Protein AF-A0A9P1CXD0-F1 (afdb_monomer_lite)

Secondary structure (DSSP, 8-state):
-PPPPP-----------EEEEEEEEEEEEEEE--GGG-EEEEEEEE-S--SS---SSGGG-EEEETTTBSS--TT-EEEEEEEE-SS-EEEEEEEEPEEEEEEEEGGGGGGS-----EE-SSSSS-TTEEE-GGGGGGT-EEEEE---SSEEEEEEEE-HHHHHHHHHHTTTTTSS-EEEE-HHHHHHHHHHGGGS--------

Structure (mmCIF, N/CA/C/O backbone):
data_AF-A0A9P1CXD0-F1
#
_entry.id   AF-A0A9P1CXD0-F1
#
loop_
_atom_site.group_PDB
_atom_site.id
_atom_site.type_symbol
_atom_site.label_atom_id
_atom_site.label_alt_id
_atom_site.label_comp_id
_atom_site.label_asym_id
_atom_site.label_entity_id
_atom_site.label_seq_id
_atom_site.pdbx_PDB_ins_code
_atom_site.Cartn_x
_atom_site.Cartn_y
_atom_site.Cartn_z
_atom_site.occupancy
_atom_site.B_iso_or_equiv
_atom_site.auth_seq_id
_atom_site.auth_comp_id
_atom_site.auth_asym_id
_atom_site.auth_atom_id
_atom_site.pdbx_PDB_model_num
ATOM 1 N N . MET A 1 1 ? 36.505 -42.495 -12.400 1.00 44.75 1 MET A N 1
ATOM 2 C CA . MET A 1 1 ? 35.311 -41.895 -11.767 1.00 44.75 1 MET A CA 1
ATOM 3 C C . MET A 1 1 ? 35.269 -40.466 -12.252 1.00 44.75 1 MET A C 1
ATOM 5 O O . MET A 1 1 ? 35.856 -39.588 -11.634 1.00 44.75 1 MET A O 1
ATOM 9 N N . ASP A 1 2 ? 34.690 -40.294 -13.433 1.00 41.12 2 ASP A N 1
ATOM 10 C CA . ASP A 1 2 ? 34.667 -39.035 -14.165 1.00 41.12 2 ASP A CA 1
ATOM 11 C C . ASP A 1 2 ? 33.463 -38.224 -13.699 1.00 41.12 2 ASP A C 1
ATOM 13 O O . ASP A 1 2 ? 32.323 -38.674 -13.813 1.00 41.12 2 ASP A O 1
ATOM 17 N N . GLN A 1 3 ? 33.713 -37.051 -13.117 1.00 48.34 3 GLN A N 1
ATOM 18 C CA . GLN A 1 3 ? 32.646 -36.098 -12.844 1.00 48.34 3 GLN A CA 1
ATOM 19 C C . GLN A 1 3 ? 32.312 -35.345 -14.136 1.00 48.34 3 GLN A C 1
ATOM 21 O O . GLN A 1 3 ? 33.217 -34.739 -14.717 1.00 48.34 3 GLN A O 1
ATOM 26 N N . PRO A 1 4 ? 31.048 -35.360 -14.599 1.00 54.28 4 PRO A N 1
ATOM 27 C CA . PRO A 1 4 ? 30.645 -34.563 -15.741 1.00 54.28 4 PRO A CA 1
ATOM 28 C C . PRO A 1 4 ? 30.652 -33.088 -15.346 1.00 54.28 4 PRO A C 1
ATOM 30 O O . PRO A 1 4 ? 30.030 -32.662 -14.373 1.00 54.28 4 PRO A O 1
ATOM 33 N N . TRP A 1 5 ? 31.396 -32.317 -16.120 1.00 40.22 5 TRP A N 1
ATOM 34 C CA . TRP A 1 5 ? 31.464 -30.868 -16.055 1.00 40.22 5 TRP A CA 1
ATOM 35 C C . TRP A 1 5 ? 30.065 -30.334 -16.382 1.00 40.22 5 TRP A C 1
ATOM 37 O O . TRP A 1 5 ? 29.536 -30.611 -17.460 1.00 40.22 5 TRP A O 1
ATOM 47 N N . SER A 1 6 ? 29.442 -29.632 -15.433 1.00 47.62 6 SER A N 1
ATOM 48 C CA . SER A 1 6 ? 28.155 -28.968 -15.654 1.00 47.62 6 SER A CA 1
ATOM 49 C C . SER A 1 6 ? 28.288 -27.971 -16.810 1.00 47.62 6 SER A C 1
ATOM 51 O O . SER A 1 6 ? 29.170 -27.110 -16.804 1.00 47.62 6 SER A O 1
ATOM 53 N N . GLN A 1 7 ? 27.413 -28.117 -17.804 1.00 45.59 7 GLN A N 1
ATOM 54 C CA . GLN A 1 7 ? 27.297 -27.258 -18.981 1.00 45.59 7 GLN A CA 1
ATOM 55 C C . GLN A 1 7 ? 26.347 -26.070 -18.746 1.00 45.59 7 GLN A C 1
ATOM 57 O O . GLN A 1 7 ? 25.595 -25.703 -19.640 1.00 45.59 7 GLN A O 1
ATOM 62 N N . ASP A 1 8 ? 26.405 -25.407 -17.591 1.00 46.19 8 ASP A N 1
ATOM 63 C CA . ASP A 1 8 ? 25.647 -24.164 -17.361 1.00 46.19 8 ASP A CA 1
ATOM 64 C C . ASP A 1 8 ? 26.480 -22.915 -17.696 1.00 46.19 8 ASP A C 1
ATOM 66 O O . ASP A 1 8 ? 26.568 -21.954 -16.932 1.00 46.19 8 ASP A O 1
ATOM 70 N N . ALA A 1 9 ? 27.123 -22.926 -18.866 1.00 46.59 9 ALA A N 1
ATOM 71 C CA . ALA A 1 9 ? 27.936 -21.821 -19.370 1.00 46.59 9 ALA A CA 1
ATOM 72 C C . ALA A 1 9 ? 27.512 -21.397 -20.784 1.00 46.59 9 ALA A C 1
ATOM 74 O O . ALA A 1 9 ? 28.317 -21.353 -21.710 1.00 46.59 9 ALA A O 1
ATOM 75 N N . THR A 1 10 ? 26.242 -21.022 -20.940 1.00 46.88 10 THR A N 1
ATOM 76 C CA . THR A 1 10 ? 25.776 -20.204 -22.070 1.00 46.88 10 THR A CA 1
ATOM 77 C C . THR A 1 10 ? 24.775 -19.166 -21.584 1.00 46.88 10 THR A C 1
ATOM 79 O O . THR A 1 10 ? 23.576 -19.412 -21.572 1.00 46.88 10 THR A O 1
ATOM 82 N N . ASN A 1 11 ? 25.270 -17.990 -21.194 1.00 42.59 11 ASN A N 1
ATOM 83 C CA . ASN A 1 11 ? 24.550 -16.729 -21.394 1.00 42.59 11 ASN A CA 1
ATOM 84 C C . ASN A 1 11 ? 25.535 -15.556 -21.353 1.00 42.59 11 ASN A C 1
ATOM 86 O O . ASN A 1 11 ? 25.659 -14.815 -20.380 1.00 42.59 11 ASN A O 1
ATOM 90 N N . ILE A 1 12 ? 26.280 -15.418 -22.448 1.00 43.66 12 ILE A N 1
ATOM 91 C CA . ILE A 1 12 ? 27.072 -14.229 -22.743 1.00 43.66 12 ILE A CA 1
ATOM 92 C C . ILE A 1 12 ? 26.126 -13.193 -23.366 1.00 43.66 12 ILE A C 1
ATOM 94 O O . ILE A 1 12 ? 25.676 -13.357 -24.495 1.00 43.66 12 ILE A O 1
ATOM 98 N N . GLY A 1 13 ? 25.882 -12.094 -22.647 1.00 43.12 13 GLY A N 1
ATOM 99 C CA . GLY A 1 13 ? 25.892 -10.770 -23.274 1.00 43.12 13 GLY A CA 1
ATOM 100 C C . GLY A 1 13 ? 24.568 -10.115 -23.670 1.00 43.12 13 GLY A C 1
ATOM 101 O O . GLY A 1 13 ? 24.586 -9.263 -24.553 1.00 43.12 13 GLY A O 1
ATOM 102 N N . THR A 1 14 ? 23.439 -10.409 -23.027 1.00 46.78 14 THR A N 1
ATOM 103 C CA . THR A 1 14 ? 22.367 -9.400 -22.939 1.00 46.78 14 THR A CA 1
ATOM 104 C C . THR A 1 14 ? 22.661 -8.554 -21.708 1.00 46.78 14 THR A C 1
ATOM 106 O O . THR A 1 14 ? 22.930 -9.100 -20.641 1.00 46.78 14 THR A O 1
ATOM 109 N N . TRP A 1 15 ? 22.643 -7.227 -21.827 1.00 50.19 15 TRP A N 1
ATOM 110 C CA . TRP A 1 15 ? 22.699 -6.301 -20.688 1.00 50.19 15 TRP A CA 1
ATOM 111 C C . TRP A 1 15 ? 21.395 -6.394 -19.874 1.00 50.19 15 TRP A C 1
ATOM 113 O O . TRP A 1 15 ? 20.618 -5.447 -19.814 1.00 50.19 15 TRP A O 1
ATOM 123 N N . GLY A 1 16 ? 21.111 -7.591 -19.362 1.00 56.62 16 GLY A N 1
ATOM 124 C CA . GLY A 1 16 ? 19.813 -8.023 -18.878 1.00 56.62 16 GLY A CA 1
ATOM 125 C C . GLY A 1 16 ? 19.587 -7.550 -17.458 1.00 56.62 16 GLY A C 1
ATOM 126 O O . GLY A 1 16 ? 20.360 -7.874 -16.557 1.00 56.62 16 GLY A O 1
ATOM 127 N N . ALA A 1 17 ? 18.515 -6.786 -17.272 1.00 69.94 17 ALA A N 1
ATOM 128 C CA . ALA A 1 17 ? 17.971 -6.518 -15.956 1.00 69.94 17 ALA A CA 1
ATOM 129 C C . ALA A 1 17 ? 17.761 -7.844 -15.211 1.00 69.94 17 ALA A C 1
ATOM 131 O O . ALA A 1 17 ? 17.243 -8.818 -15.767 1.00 69.94 17 ALA A O 1
ATOM 132 N N . ARG A 1 18 ? 18.186 -7.889 -13.947 1.00 79.44 18 ARG A N 1
ATOM 133 C CA . ARG A 1 18 ? 17.913 -9.037 -13.083 1.00 79.44 18 ARG A CA 1
ATOM 134 C C . ARG A 1 18 ? 16.532 -8.851 -12.471 1.00 79.44 18 ARG A C 1
ATOM 136 O O . ARG A 1 18 ? 16.350 -7.926 -11.682 1.00 79.44 18 ARG A O 1
ATOM 143 N N . ASN A 1 19 ? 15.602 -9.737 -12.808 1.00 81.38 19 ASN A N 1
ATOM 144 C CA . ASN A 1 19 ? 14.295 -9.801 -12.161 1.00 81.38 19 ASN A CA 1
ATOM 145 C C . ASN A 1 19 ? 14.398 -10.577 -10.844 1.00 81.38 19 ASN A C 1
ATOM 1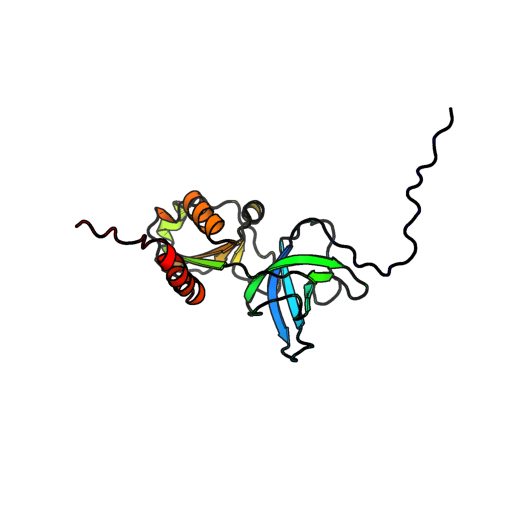47 O O . ASN A 1 19 ? 15.136 -11.562 -10.748 1.00 81.38 19 ASN A O 1
ATOM 151 N N . PHE A 1 20 ? 13.659 -10.122 -9.837 1.00 85.94 20 PHE A N 1
ATOM 152 C CA . PHE A 1 20 ? 13.510 -10.814 -8.561 1.00 85.94 20 PHE A CA 1
ATOM 153 C C . PHE A 1 20 ? 12.217 -11.633 -8.567 1.00 85.94 20 PHE A C 1
ATOM 155 O O . PHE A 1 20 ? 11.237 -11.254 -9.206 1.00 85.94 20 PHE A O 1
ATOM 162 N N . GLU A 1 21 ? 12.217 -12.766 -7.868 1.00 86.31 21 GLU A N 1
ATOM 163 C CA . GLU A 1 21 ? 11.005 -13.567 -7.694 1.00 86.31 21 GLU A CA 1
ATOM 164 C C . GLU A 1 21 ? 10.070 -12.903 -6.679 1.00 86.31 21 GLU A C 1
ATOM 166 O O . GLU A 1 21 ? 10.517 -12.418 -5.640 1.00 86.31 21 GLU A O 1
ATOM 171 N N . GLY A 1 22 ? 8.769 -12.905 -6.976 1.00 90.31 22 GLY A N 1
ATOM 172 C CA . GLY A 1 22 ? 7.743 -12.272 -6.148 1.00 90.31 22 GLY A CA 1
ATOM 173 C C . GLY A 1 22 ? 7.541 -10.783 -6.440 1.00 90.31 22 GLY A C 1
ATOM 174 O O . GLY A 1 22 ? 8.270 -10.158 -7.212 1.00 90.31 22 GLY A O 1
ATOM 175 N N . ARG A 1 23 ? 6.506 -10.205 -5.824 1.00 94.25 23 ARG A N 1
ATOM 176 C CA . ARG A 1 23 ? 6.179 -8.779 -5.957 1.00 94.25 23 ARG A CA 1
ATOM 177 C C . ARG A 1 23 ? 6.609 -8.024 -4.704 1.00 94.25 23 ARG A C 1
ATOM 179 O O . ARG A 1 23 ? 6.348 -8.471 -3.593 1.00 94.25 23 ARG A O 1
ATOM 186 N N . GLY A 1 24 ? 7.256 -6.880 -4.894 1.00 94.44 24 GLY A N 1
ATOM 187 C CA . GLY A 1 24 ? 7.504 -5.907 -3.836 1.00 94.44 24 GLY A CA 1
ATOM 188 C C . GLY A 1 24 ? 6.277 -5.040 -3.573 1.00 94.44 24 GLY A C 1
ATOM 189 O O . GLY A 1 24 ? 5.339 -5.000 -4.373 1.00 94.44 24 GLY A O 1
ATOM 190 N N . VAL A 1 25 ? 6.301 -4.333 -2.448 1.00 95.31 25 VAL A N 1
ATOM 191 C CA . VAL A 1 25 ? 5.279 -3.376 -2.018 1.00 95.31 25 VAL A CA 1
ATOM 192 C C . VAL A 1 25 ? 5.966 -2.080 -1.624 1.00 95.31 25 VAL A C 1
ATOM 194 O O . VAL A 1 25 ? 6.968 -2.098 -0.909 1.00 95.31 25 VAL A O 1
ATOM 197 N N . GLY A 1 26 ? 5.434 -0.944 -2.066 1.00 94.81 26 GLY A N 1
ATOM 198 C CA . GLY A 1 26 ? 6.024 0.360 -1.778 1.00 94.81 26 GLY A CA 1
ATOM 199 C C . GLY A 1 26 ? 5.039 1.511 -1.907 1.00 94.81 26 GLY A C 1
ATOM 200 O O . GLY A 1 26 ? 3.967 1.378 -2.495 1.00 94.81 26 GLY A O 1
ATOM 201 N N . VAL A 1 27 ? 5.413 2.650 -1.332 1.00 95.19 27 VAL A N 1
ATOM 202 C CA . VAL A 1 27 ? 4.637 3.897 -1.347 1.00 95.19 27 VAL A CA 1
ATOM 203 C C . VAL A 1 27 ? 5.204 4.818 -2.409 1.00 95.19 27 VAL A C 1
ATOM 205 O O . VAL A 1 27 ? 6.406 5.067 -2.400 1.00 95.19 27 VAL A O 1
ATOM 208 N N . LEU A 1 28 ? 4.368 5.393 -3.272 1.00 96.56 28 LEU A N 1
ATOM 209 C CA . LEU A 1 28 ? 4.830 6.430 -4.196 1.00 96.56 28 LEU A CA 1
ATOM 210 C C . LEU A 1 28 ? 5.097 7.725 -3.426 1.00 96.56 28 LEU A C 1
ATOM 212 O O . LEU A 1 28 ? 4.161 8.379 -2.961 1.00 96.56 28 LEU A O 1
ATOM 216 N N . VAL A 1 29 ? 6.370 8.081 -3.274 1.00 95.12 29 VAL A N 1
ATOM 217 C CA . VAL A 1 29 ? 6.808 9.229 -2.464 1.00 95.12 29 VAL A CA 1
ATOM 218 C C . VAL A 1 29 ? 7.087 10.470 -3.299 1.00 95.12 29 VAL A C 1
ATOM 220 O O . VAL A 1 29 ? 6.899 11.588 -2.828 1.00 95.12 29 VAL A O 1
ATOM 223 N N . GLU A 1 30 ? 7.451 10.284 -4.563 1.00 95.81 30 GLU A N 1
ATOM 224 C CA . GLU A 1 30 ? 7.688 11.372 -5.505 1.00 95.81 30 GLU A CA 1
ATOM 225 C C . GLU A 1 30 ? 7.184 10.982 -6.896 1.00 95.81 30 GLU A C 1
ATOM 227 O O . GLU A 1 30 ? 7.281 9.825 -7.307 1.00 95.81 30 GLU A O 1
ATOM 232 N N . TRP A 1 31 ? 6.654 11.964 -7.626 1.00 97.62 31 TRP A N 1
ATOM 233 C CA . TRP A 1 31 ? 6.240 11.821 -9.014 1.00 97.62 31 TRP A CA 1
ATOM 234 C C . TRP A 1 31 ? 6.549 13.098 -9.794 1.00 97.62 31 TRP A C 1
ATOM 236 O O . TRP A 1 31 ? 6.083 14.182 -9.443 1.00 97.62 31 TRP A O 1
ATOM 246 N N . GLN A 1 32 ? 7.301 12.965 -10.881 1.00 97.81 32 GLN A N 1
ATOM 247 C CA . GLN A 1 32 ? 7.618 14.037 -11.812 1.00 97.81 32 GLN A CA 1
ATOM 248 C C . GLN A 1 32 ? 6.792 13.860 -13.086 1.00 97.81 32 GLN A C 1
ATOM 250 O O . GLN A 1 32 ? 7.066 12.982 -13.903 1.00 97.81 32 GLN A O 1
ATOM 255 N N . ASN A 1 33 ? 5.787 14.717 -13.279 1.00 97.12 33 ASN A N 1
ATOM 256 C CA . ASN A 1 33 ? 4.966 14.704 -14.487 1.00 97.12 33 ASN A CA 1
ATOM 257 C C . ASN A 1 33 ? 5.682 15.430 -15.642 1.00 97.12 33 ASN A C 1
ATOM 259 O O . ASN A 1 33 ? 5.807 16.654 -15.633 1.00 97.12 33 ASN A O 1
ATOM 263 N N . LYS A 1 34 ? 6.151 14.660 -16.628 1.00 97.19 34 LYS A N 1
ATOM 264 C CA . LYS A 1 34 ? 6.870 15.112 -17.832 1.00 97.19 34 LYS A CA 1
ATOM 265 C C . LYS A 1 34 ? 6.302 14.464 -19.106 1.00 97.19 34 LYS A C 1
ATOM 267 O O . LYS A 1 34 ? 7.035 14.181 -20.052 1.00 97.19 34 LYS A O 1
ATOM 272 N N . GLY A 1 35 ? 4.999 14.166 -19.122 1.00 95.31 35 GLY A N 1
ATOM 273 C CA . GLY A 1 35 ? 4.347 13.466 -20.235 1.00 95.31 35 GLY A CA 1
ATOM 274 C C . GLY A 1 35 ? 4.883 12.040 -20.412 1.00 95.31 35 GLY A C 1
ATOM 275 O O . GLY A 1 35 ? 4.891 11.261 -19.458 1.00 95.31 35 GLY A O 1
ATOM 276 N N . PHE A 1 36 ? 5.368 11.708 -21.612 1.00 96.06 36 PHE A N 1
ATOM 277 C CA . PHE A 1 36 ? 5.926 10.385 -21.951 1.00 96.06 36 PHE A CA 1
ATOM 278 C C . PHE A 1 36 ? 7.249 10.048 -21.247 1.00 96.06 36 PHE A C 1
ATOM 280 O O . PHE A 1 36 ? 7.727 8.926 -21.356 1.00 96.06 36 PHE A O 1
ATOM 287 N N . HIS A 1 37 ? 7.827 11.007 -20.521 1.00 97.25 37 HIS A N 1
ATOM 288 C CA . HIS A 1 37 ? 9.031 10.826 -19.707 1.00 97.25 37 HIS A CA 1
ATOM 289 C C . HIS A 1 37 ? 8.743 11.032 -18.219 1.00 97.25 37 HIS A C 1
ATOM 291 O O . HIS A 1 37 ? 9.625 11.450 -17.469 1.00 97.25 37 HIS A O 1
ATOM 297 N N . SER A 1 38 ? 7.491 10.847 -17.794 1.00 98.06 38 SER A N 1
ATOM 298 C CA . SER A 1 38 ? 7.154 10.949 -16.375 1.00 98.06 38 SER A CA 1
ATOM 299 C C . SER A 1 38 ? 7.755 9.772 -15.608 1.00 98.06 38 SER A C 1
ATOM 301 O O . SER A 1 38 ? 7.811 8.651 -16.111 1.00 98.06 38 SER A O 1
ATOM 303 N N . PHE A 1 39 ? 8.199 10.028 -14.386 1.00 98.00 39 PHE A N 1
ATOM 304 C CA . PHE A 1 39 ? 8.799 9.015 -13.524 1.00 98.00 39 PHE A CA 1
ATOM 305 C C . PHE A 1 39 ? 8.616 9.387 -12.057 1.00 98.00 39 PHE A C 1
ATOM 307 O O . PHE A 1 39 ? 8.243 10.516 -11.736 1.00 98.00 39 PHE A O 1
ATOM 314 N N . GLY A 1 40 ? 8.908 8.457 -11.159 1.00 97.31 40 GLY A N 1
ATOM 315 C CA . GLY A 1 40 ? 8.838 8.688 -9.726 1.00 97.31 40 GLY A CA 1
ATOM 316 C C . GLY A 1 40 ? 9.683 7.720 -8.923 1.00 97.31 40 GLY A C 1
ATOM 317 O O . GLY A 1 40 ? 10.488 6.966 -9.471 1.00 97.31 40 GLY A O 1
ATOM 318 N N . TRP A 1 41 ? 9.463 7.762 -7.613 1.00 96.44 41 TRP A N 1
ATOM 319 C CA . TRP A 1 41 ? 10.201 6.973 -6.635 1.00 96.44 41 TRP A CA 1
ATOM 320 C C . TRP A 1 41 ? 9.233 6.288 -5.672 1.00 96.44 41 TRP A C 1
ATOM 322 O O . TRP A 1 41 ? 8.337 6.927 -5.110 1.00 96.44 41 TRP A O 1
ATOM 332 N N . LEU A 1 42 ? 9.411 4.980 -5.497 1.00 95.50 42 LEU A N 1
ATOM 333 C CA . LEU A 1 42 ? 8.679 4.144 -4.554 1.00 95.50 42 LEU A CA 1
ATOM 334 C C . LEU A 1 42 ? 9.557 3.875 -3.332 1.00 95.50 42 LEU A C 1
ATOM 336 O O . LEU A 1 42 ? 10.618 3.268 -3.457 1.00 95.50 42 LEU A O 1
ATOM 340 N N . SER A 1 43 ? 9.103 4.268 -2.145 1.00 93.44 43 SER A N 1
ATOM 341 C CA . SER A 1 43 ? 9.775 3.879 -0.906 1.00 93.44 43 SER A CA 1
ATOM 342 C C . SER A 1 43 ? 9.312 2.479 -0.496 1.00 93.44 43 SER A C 1
ATOM 344 O O . SER A 1 43 ? 8.099 2.275 -0.340 1.00 93.44 43 SER A O 1
ATOM 346 N N . PRO A 1 44 ? 10.220 1.495 -0.367 1.00 92.44 44 PRO A N 1
ATOM 347 C CA . PRO A 1 44 ? 9.840 0.110 -0.121 1.00 92.44 44 PRO A CA 1
ATOM 348 C C . PRO A 1 44 ? 9.202 -0.070 1.264 1.00 92.44 44 PRO A C 1
ATOM 350 O O . PRO A 1 44 ? 9.696 0.444 2.266 1.00 92.44 44 PRO A O 1
ATOM 353 N N . ILE A 1 45 ? 8.106 -0.829 1.306 1.00 91.81 45 ILE A N 1
ATOM 354 C CA . ILE A 1 45 ? 7.472 -1.337 2.531 1.00 91.81 45 ILE A CA 1
ATOM 355 C C . ILE A 1 45 ? 7.905 -2.784 2.769 1.00 91.81 45 ILE A C 1
ATOM 357 O O . ILE A 1 45 ? 8.344 -3.126 3.861 1.00 91.81 45 ILE A O 1
ATOM 361 N N . HIS A 1 46 ? 7.778 -3.621 1.740 1.00 91.38 46 HIS A N 1
ATOM 362 C CA . HIS A 1 46 ? 8.089 -5.044 1.786 1.00 91.38 46 HIS A CA 1
ATOM 363 C C . HIS A 1 46 ? 8.738 -5.456 0.467 1.00 91.38 46 HIS A C 1
ATOM 365 O O . HIS A 1 46 ? 8.279 -5.056 -0.605 1.00 91.38 46 HIS A O 1
ATOM 371 N N . LEU A 1 47 ? 9.807 -6.245 0.532 1.00 91.25 47 LEU A N 1
ATOM 372 C CA . LEU A 1 47 ? 10.494 -6.772 -0.642 1.00 91.25 47 LEU A CA 1
ATOM 373 C C . LEU A 1 47 ? 10.628 -8.292 -0.498 1.00 91.25 47 LEU A C 1
ATOM 375 O O . LEU A 1 47 ? 11.054 -8.750 0.559 1.00 91.25 47 LEU A O 1
ATOM 379 N N . PRO A 1 48 ? 10.349 -9.073 -1.557 1.00 81.06 48 PRO A N 1
ATOM 380 C CA . PRO A 1 48 ? 10.316 -10.536 -1.486 1.00 81.06 48 PRO A CA 1
ATOM 381 C C . PRO A 1 48 ? 11.689 -11.178 -1.212 1.00 81.06 48 PRO A C 1
ATOM 383 O O . PRO A 1 48 ? 11.769 -12.361 -0.894 1.00 81.06 48 PRO A O 1
ATOM 386 N N . GLN A 1 49 ? 12.785 -10.416 -1.318 1.00 75.44 49 GLN A N 1
ATOM 387 C CA . GLN A 1 49 ? 14.133 -10.868 -0.974 1.00 75.44 49 GLN A CA 1
ATOM 388 C C . GLN A 1 49 ? 14.842 -9.805 -0.123 1.00 75.44 49 GLN A C 1
ATOM 390 O O . GLN A 1 49 ? 15.397 -8.834 -0.629 1.00 75.44 49 GLN A O 1
ATOM 395 N N . GLU A 1 50 ? 14.824 -9.990 1.197 1.00 61.94 50 GLU A N 1
ATOM 396 C CA . GLU A 1 50 ? 15.292 -8.989 2.171 1.00 61.94 50 GLU A CA 1
ATOM 397 C C . GLU A 1 50 ? 16.821 -8.870 2.287 1.00 61.94 50 GLU A C 1
ATOM 399 O O . GLU A 1 50 ? 17.345 -7.894 2.833 1.00 61.94 50 GLU A O 1
ATOM 404 N N . ARG A 1 51 ? 17.591 -9.841 1.781 1.00 55.94 51 ARG A N 1
ATOM 405 C CA . ARG A 1 51 ? 19.044 -9.868 2.002 1.00 55.94 51 ARG A CA 1
ATOM 406 C C . ARG A 1 51 ? 19.775 -8.963 1.006 1.00 55.94 51 ARG A C 1
ATOM 408 O O . ARG A 1 51 ? 20.253 -9.412 -0.028 1.00 55.94 51 ARG A O 1
ATOM 415 N N . ASN A 1 52 ? 19.927 -7.697 1.400 1.00 56.88 52 ASN A N 1
ATOM 416 C CA . ASN A 1 52 ? 20.842 -6.684 0.844 1.00 56.88 52 ASN A CA 1
ATOM 417 C C . ASN A 1 52 ? 20.387 -5.912 -0.403 1.00 56.88 52 ASN A C 1
ATOM 419 O O . ASN A 1 52 ? 21.219 -5.371 -1.133 1.00 56.88 52 ASN A O 1
ATOM 423 N N . ILE A 1 53 ? 19.081 -5.757 -0.611 1.00 64.38 53 ILE A N 1
ATOM 424 C CA . ILE A 1 53 ? 18.556 -4.801 -1.593 1.00 64.38 53 ILE A CA 1
ATOM 425 C C . ILE A 1 53 ? 18.578 -3.408 -0.957 1.00 64.38 53 ILE A C 1
ATOM 427 O O . ILE A 1 53 ? 17.611 -2.945 -0.360 1.00 64.38 53 ILE A O 1
ATOM 431 N N . ARG A 1 54 ? 19.734 -2.747 -1.017 1.00 64.19 54 ARG A N 1
ATOM 432 C CA . ARG A 1 54 ? 19.851 -1.321 -0.706 1.00 64.19 54 ARG A CA 1
ATOM 433 C C . ARG A 1 54 ? 20.388 -0.627 -1.937 1.00 64.19 54 ARG A C 1
ATOM 435 O O . ARG A 1 54 ? 21.567 -0.762 -2.252 1.00 64.19 54 ARG A O 1
ATOM 442 N N . SER A 1 55 ? 19.525 0.122 -2.619 1.00 65.25 55 SER A N 1
ATOM 443 C CA . SER A 1 55 ? 20.025 1.142 -3.530 1.00 65.25 55 SER A CA 1
ATOM 444 C C . SER A 1 55 ? 20.868 2.108 -2.700 1.00 65.25 55 SER A C 1
ATOM 446 O O . SER A 1 55 ? 20.384 2.665 -1.715 1.00 65.25 55 SER A O 1
ATOM 448 N N . SER A 1 56 ? 22.137 2.296 -3.058 1.00 68.25 56 SER A N 1
ATOM 449 C CA . SER A 1 56 ? 22.920 3.422 -2.533 1.00 68.25 56 SER A CA 1
ATOM 450 C C . SER A 1 56 ? 22.420 4.757 -3.096 1.00 68.25 56 SER A C 1
ATOM 452 O O . SER A 1 56 ? 22.774 5.818 -2.585 1.00 68.25 56 SER A O 1
ATOM 454 N N . LEU A 1 57 ? 21.582 4.704 -4.134 1.00 77.12 57 LEU A N 1
ATOM 455 C CA . LEU A 1 57 ? 21.014 5.848 -4.822 1.00 77.12 57 LEU A CA 1
ATOM 456 C C . LEU A 1 57 ? 19.639 6.182 -4.236 1.00 77.12 57 LEU A C 1
ATOM 458 O O . LEU A 1 57 ? 18.897 5.299 -3.807 1.00 77.12 57 LEU A O 1
ATOM 462 N N . HIS A 1 58 ? 19.324 7.478 -4.193 1.00 84.31 58 HIS A N 1
ATOM 463 C CA . HIS A 1 58 ? 18.026 8.009 -3.752 1.00 84.31 58 HIS A CA 1
ATOM 464 C C . HIS A 1 58 ? 17.536 7.473 -2.394 1.00 84.31 58 HIS A C 1
ATOM 466 O O . HIS A 1 58 ? 16.351 7.254 -2.183 1.00 84.31 58 HIS A O 1
ATOM 472 N N . GLY A 1 59 ? 18.454 7.243 -1.448 1.00 84.88 59 GLY A N 1
ATOM 473 C CA . GLY A 1 59 ? 18.093 6.835 -0.086 1.00 84.88 59 GLY A CA 1
ATOM 474 C C . GLY A 1 59 ? 17.474 5.437 0.030 1.00 84.88 59 GLY A C 1
ATOM 475 O O . GLY A 1 59 ? 16.904 5.130 1.077 1.00 84.88 59 GLY A O 1
ATOM 476 N N . GLY A 1 60 ? 17.609 4.593 -0.999 1.00 88.75 60 GLY A N 1
ATOM 477 C CA . GLY A 1 60 ? 17.005 3.261 -1.036 1.00 88.75 60 GLY A CA 1
ATOM 478 C C . GLY A 1 60 ? 15.644 3.200 -1.733 1.00 88.75 60 GLY A C 1
ATOM 479 O O . GLY A 1 60 ? 15.077 2.111 -1.802 1.00 88.75 60 GLY A O 1
ATOM 480 N N . ASP A 1 61 ? 15.133 4.323 -2.244 1.00 92.94 61 ASP A N 1
ATOM 481 C CA . ASP A 1 61 ? 13.889 4.345 -3.011 1.00 92.94 61 ASP A CA 1
ATOM 482 C C . ASP A 1 61 ? 14.082 3.709 -4.405 1.00 92.94 61 ASP A C 1
ATOM 484 O O . ASP A 1 61 ? 15.188 3.651 -4.954 1.00 92.94 61 ASP A O 1
ATOM 488 N N . ILE A 1 62 ? 12.987 3.200 -4.966 1.00 94.44 62 ILE A N 1
ATOM 489 C CA . ILE A 1 62 ? 12.949 2.393 -6.189 1.00 94.44 62 ILE A CA 1
ATOM 490 C C . ILE A 1 62 ? 12.397 3.242 -7.330 1.00 94.44 62 ILE A C 1
ATOM 492 O O . ILE A 1 62 ? 11.327 3.839 -7.203 1.00 94.44 62 ILE A O 1
ATOM 496 N N . TYR A 1 63 ? 13.118 3.295 -8.446 1.00 96.44 63 TYR A N 1
ATOM 497 C CA . TYR A 1 63 ? 12.708 4.060 -9.620 1.00 96.44 63 TYR A CA 1
ATOM 498 C C . TYR A 1 63 ? 11.463 3.451 -10.277 1.00 96.44 63 TYR A C 1
ATOM 500 O O . TYR A 1 63 ? 11.356 2.233 -10.395 1.00 96.44 63 TYR A O 1
ATOM 508 N N . VAL A 1 64 ? 10.538 4.280 -10.759 1.00 98.00 64 VAL A N 1
ATOM 509 C CA . VAL A 1 64 ? 9.396 3.823 -11.564 1.00 98.00 64 VAL A CA 1
ATOM 510 C C . VAL A 1 64 ? 9.149 4.757 -12.745 1.00 98.00 64 VAL A C 1
ATOM 512 O O . VAL A 1 64 ? 9.098 5.978 -12.583 1.00 98.00 64 VAL A O 1
ATOM 515 N N . HIS A 1 65 ? 8.974 4.189 -13.939 1.00 98.19 65 HIS A N 1
ATOM 516 C CA . HIS A 1 65 ? 8.662 4.928 -15.162 1.00 98.19 65 HIS A CA 1
ATOM 517 C C . HIS A 1 65 ? 7.145 4.967 -15.423 1.00 98.19 65 HIS A C 1
ATOM 519 O O . HIS A 1 65 ? 6.397 4.109 -14.962 1.00 98.19 65 HIS A O 1
ATOM 525 N N . CYS A 1 66 ? 6.651 5.942 -16.192 1.00 97.94 66 CYS A N 1
ATOM 526 C CA . CYS A 1 66 ? 5.214 6.088 -16.472 1.00 97.94 66 CYS A CA 1
ATOM 527 C C . CYS A 1 66 ? 4.572 4.961 -17.277 1.00 97.94 66 CYS A C 1
ATOM 529 O O . CYS A 1 66 ? 3.354 4.812 -17.230 1.00 97.94 66 CYS A O 1
ATOM 531 N N . ASN A 1 67 ? 5.371 4.160 -17.975 1.00 97.94 67 ASN A N 1
ATOM 532 C CA . ASN A 1 67 ? 4.874 2.969 -18.662 1.00 97.94 67 ASN A CA 1
ATOM 533 C C . ASN A 1 67 ? 4.563 1.831 -17.683 1.00 97.94 67 ASN A C 1
ATOM 535 O O . ASN A 1 67 ? 3.742 0.972 -17.991 1.00 97.94 67 ASN A O 1
ATOM 539 N N . ASP A 1 68 ? 5.181 1.858 -16.504 1.00 98.19 68 ASP A N 1
ATOM 540 C CA . ASP A 1 68 ? 5.099 0.796 -15.512 1.00 98.19 68 ASP A CA 1
ATOM 541 C C . ASP A 1 68 ? 4.067 1.075 -14.427 1.00 98.19 68 ASP A C 1
ATOM 543 O O . ASP A 1 68 ? 3.782 0.191 -13.633 1.00 98.19 68 ASP A O 1
ATOM 547 N N . ILE A 1 69 ? 3.494 2.278 -14.361 1.00 98.06 69 ILE A N 1
ATOM 548 C CA . ILE A 1 69 ? 2.539 2.663 -13.320 1.00 98.06 69 ILE A CA 1
ATOM 549 C C . ILE A 1 69 ? 1.316 3.345 -13.917 1.00 98.06 69 ILE A C 1
ATOM 551 O O . ILE A 1 69 ? 1.401 4.352 -14.619 1.00 98.06 69 ILE A O 1
ATOM 555 N N . LYS A 1 70 ? 0.141 2.808 -13.594 1.00 95.50 70 LYS A N 1
ATOM 556 C CA . LYS A 1 70 ? -1.142 3.407 -13.972 1.00 95.50 70 LYS A CA 1
ATOM 557 C C . LYS A 1 70 ? -1.631 4.309 -12.846 1.00 95.50 70 LYS A C 1
ATOM 559 O O . LYS A 1 70 ? -1.612 3.908 -11.687 1.00 95.50 70 LYS A O 1
ATOM 564 N N . GLU A 1 71 ? -2.094 5.506 -13.205 1.00 94.81 71 GLU A N 1
ATOM 565 C CA . GLU A 1 71 ? -2.682 6.485 -12.274 1.00 94.81 71 GLU A CA 1
ATOM 566 C C . GLU A 1 71 ? -1.797 6.771 -11.037 1.00 94.81 71 GLU A C 1
ATOM 568 O O . GLU A 1 71 ? -2.217 6.546 -9.897 1.00 94.81 71 GLU A O 1
ATOM 573 N N . PRO A 1 72 ? -0.558 7.266 -11.231 1.00 96.62 72 PRO A N 1
ATOM 574 C CA . PRO A 1 72 ? 0.363 7.538 -10.133 1.00 96.62 72 PRO A CA 1
ATOM 575 C C . PRO A 1 72 ? -0.254 8.530 -9.140 1.00 96.62 72 PRO A C 1
ATOM 577 O O . PRO A 1 72 ? -0.695 9.623 -9.504 1.00 96.62 72 PRO A O 1
ATOM 580 N N . ARG A 1 73 ? -0.264 8.150 -7.861 1.00 95.19 73 ARG A N 1
ATOM 581 C CA . ARG A 1 73 ? -0.810 8.954 -6.766 1.00 95.19 73 ARG A CA 1
ATOM 582 C C . ARG A 1 73 ? 0.175 8.985 -5.610 1.00 95.19 73 ARG A C 1
ATOM 584 O O . ARG A 1 73 ? 0.464 7.942 -5.029 1.00 95.19 73 ARG A O 1
ATOM 591 N N . LEU A 1 74 ? 0.642 10.180 -5.251 1.00 94.94 74 LEU A N 1
ATOM 592 C CA . LEU A 1 74 ? 1.505 10.369 -4.083 1.00 94.94 74 LEU A CA 1
ATOM 593 C C . LEU A 1 74 ? 0.833 9.819 -2.818 1.00 94.94 74 LEU A C 1
ATOM 595 O O . LEU A 1 74 ? -0.359 10.041 -2.585 1.00 94.94 74 LEU A O 1
ATOM 599 N N . GLY A 1 75 ? 1.599 9.073 -2.024 1.00 92.69 75 GLY A N 1
ATOM 600 C CA . GLY A 1 75 ? 1.125 8.350 -0.845 1.00 92.69 75 GLY A CA 1
ATOM 601 C C . GLY A 1 75 ? 0.322 7.079 -1.147 1.00 92.69 75 GLY A C 1
ATOM 602 O O . GLY A 1 75 ? -0.088 6.399 -0.210 1.00 92.69 75 GLY A O 1
ATOM 603 N N . GLY A 1 76 ? 0.075 6.749 -2.419 1.00 94.19 76 GLY A N 1
ATOM 604 C CA . GLY A 1 76 ? -0.538 5.482 -2.812 1.00 94.19 76 GLY A CA 1
ATOM 605 C C . GLY A 1 76 ? 0.418 4.309 -2.602 1.00 94.19 76 GLY A C 1
ATOM 606 O O . GLY A 1 76 ? 1.624 4.454 -2.807 1.00 94.19 76 GLY A O 1
ATOM 607 N N . ILE A 1 77 ? -0.127 3.156 -2.206 1.00 95.81 77 ILE A N 1
ATOM 608 C CA . ILE A 1 77 ? 0.624 1.903 -2.076 1.00 95.81 77 ILE A CA 1
ATOM 609 C C . ILE A 1 77 ? 0.469 1.087 -3.355 1.00 95.81 77 ILE A C 1
ATOM 611 O O . ILE A 1 77 ? -0.648 0.863 -3.828 1.00 95.81 77 ILE A O 1
ATOM 615 N N . PHE A 1 78 ? 1.593 0.626 -3.887 1.00 97.25 78 PHE A N 1
ATOM 616 C CA . PHE A 1 78 ? 1.675 -0.157 -5.109 1.00 97.25 78 PHE A CA 1
ATOM 617 C C . PHE A 1 78 ? 2.358 -1.492 -4.836 1.00 97.25 78 PHE A C 1
ATOM 619 O O . PHE A 1 78 ? 3.276 -1.569 -4.018 1.00 97.25 78 PHE A O 1
ATOM 626 N N . THR A 1 79 ? 1.926 -2.530 -5.549 1.00 97.19 79 THR A N 1
ATOM 627 C CA . THR A 1 79 ? 2.747 -3.730 -5.748 1.00 97.19 79 THR A CA 1
ATOM 628 C C . THR A 1 79 ? 3.506 -3.615 -7.056 1.00 97.19 79 THR A C 1
ATOM 630 O O . THR A 1 79 ? 2.995 -2.993 -7.983 1.00 97.19 79 THR A O 1
ATOM 633 N N . PHE A 1 80 ? 4.687 -4.212 -7.155 1.00 97.19 80 PHE A N 1
ATOM 634 C CA . PHE A 1 80 ? 5.512 -4.140 -8.362 1.00 97.19 80 PHE A CA 1
ATOM 635 C C . PHE A 1 80 ? 6.432 -5.351 -8.487 1.00 97.19 80 PHE A C 1
ATOM 637 O O . PHE A 1 80 ? 6.737 -6.015 -7.497 1.00 97.19 80 PHE A O 1
ATOM 644 N N . VAL A 1 81 ? 6.916 -5.621 -9.697 1.00 95.56 81 VAL A N 1
ATOM 645 C CA . VAL A 1 81 ? 8.046 -6.531 -9.915 1.00 95.56 81 VAL A CA 1
ATOM 646 C C . VAL A 1 81 ? 9.328 -5.719 -9.791 1.00 95.56 81 VAL A C 1
ATOM 648 O O . VAL A 1 81 ? 9.517 -4.725 -10.491 1.00 95.56 81 VAL A O 1
ATOM 651 N N . LEU A 1 82 ? 10.200 -6.125 -8.870 1.00 94.50 82 LEU A N 1
ATOM 652 C CA . LEU A 1 82 ? 11.495 -5.482 -8.687 1.00 94.50 82 LEU A CA 1
ATOM 653 C C . LEU A 1 82 ? 12.460 -5.964 -9.774 1.00 94.50 82 LEU A C 1
ATOM 655 O O . LEU A 1 82 ? 12.570 -7.168 -10.026 1.00 94.50 82 LEU A O 1
ATOM 659 N N . TYR A 1 83 ? 13.203 -5.033 -10.358 1.00 92.75 83 TYR A N 1
ATOM 660 C CA . TYR A 1 83 ? 14.340 -5.329 -11.219 1.00 92.75 83 TYR A CA 1
ATOM 661 C C . TYR A 1 83 ? 15.554 -4.485 -10.819 1.00 92.75 83 TYR A C 1
ATOM 663 O O . TYR A 1 83 ? 15.432 -3.475 -10.124 1.00 92.75 83 TYR A O 1
ATOM 671 N N . ASN A 1 84 ? 16.746 -4.913 -11.231 1.00 90.69 84 ASN A N 1
ATOM 672 C CA . ASN A 1 84 ? 17.983 -4.156 -11.035 1.00 90.69 84 ASN A CA 1
ATOM 673 C C . ASN A 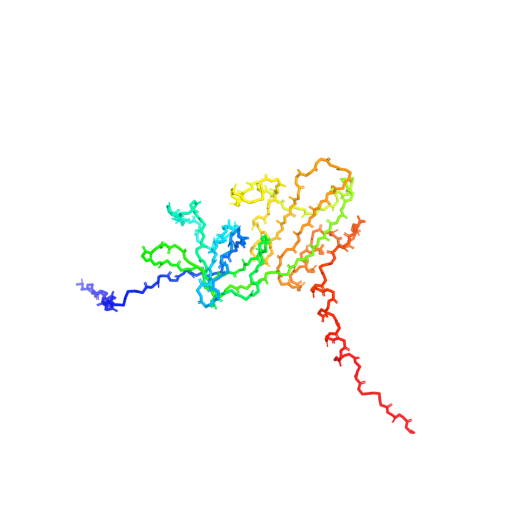1 84 ? 18.736 -3.999 -12.355 1.00 90.69 84 ASN A C 1
ATOM 675 O O . ASN A 1 84 ? 18.951 -4.987 -13.066 1.00 90.69 84 ASN A O 1
ATOM 679 N N . ASP A 1 85 ? 19.166 -2.775 -12.644 1.00 89.75 85 ASP A N 1
ATOM 680 C CA . ASP A 1 85 ? 19.973 -2.422 -13.807 1.00 89.75 85 ASP A CA 1
ATOM 681 C C . ASP A 1 85 ? 21.243 -1.639 -13.402 1.00 89.75 85 ASP A C 1
ATOM 683 O O . ASP A 1 85 ? 21.700 -1.696 -12.260 1.00 89.75 85 ASP A O 1
ATOM 687 N N . ARG A 1 86 ? 21.881 -0.943 -14.353 1.00 88.38 86 ARG A N 1
ATOM 688 C CA . ARG A 1 86 ? 23.097 -0.155 -14.077 1.00 88.38 86 ARG A CA 1
ATOM 689 C C . ARG A 1 86 ? 22.837 1.133 -13.286 1.00 88.38 86 ARG A C 1
ATOM 691 O O . ARG A 1 86 ? 23.781 1.687 -12.732 1.00 88.38 86 ARG A O 1
ATOM 698 N N . GLN A 1 87 ? 21.608 1.640 -13.307 1.00 88.12 87 GLN A N 1
ATOM 699 C CA . GLN A 1 87 ? 21.162 2.840 -12.597 1.00 88.12 87 GLN A CA 1
ATOM 700 C C . GLN A 1 87 ? 20.566 2.507 -11.225 1.00 88.12 87 GLN A C 1
ATOM 702 O O . GLN A 1 87 ? 20.374 3.412 -10.418 1.00 88.12 87 GLN A O 1
ATOM 707 N N . GLY A 1 88 ? 20.323 1.227 -10.940 1.00 90.56 88 GLY A N 1
ATOM 708 C CA . GLY A 1 88 ? 19.919 0.721 -9.635 1.00 90.56 88 GLY A CA 1
ATOM 709 C C . GLY A 1 88 ? 18.613 -0.058 -9.702 1.00 90.56 88 GLY A C 1
ATOM 710 O O . GLY A 1 88 ? 18.305 -0.717 -10.696 1.00 90.56 88 GLY A O 1
ATOM 711 N N . PHE A 1 89 ? 17.854 -0.001 -8.610 1.00 93.19 89 PHE A N 1
ATOM 712 C CA . PHE A 1 89 ? 16.591 -0.716 -8.497 1.00 93.19 89 PHE A CA 1
ATOM 713 C C . PHE A 1 89 ? 15.454 0.048 -9.166 1.00 93.19 89 PHE A C 1
ATOM 715 O O . PHE A 1 89 ? 15.218 1.222 -8.866 1.00 93.19 89 PHE A O 1
ATOM 722 N N . GLY A 1 90 ? 14.723 -0.659 -10.020 1.00 94.94 90 GLY A N 1
ATOM 723 C CA . GLY A 1 90 ? 13.512 -0.177 -10.657 1.00 94.94 90 GLY A CA 1
ATOM 724 C C . GLY A 1 90 ? 12.317 -1.089 -10.395 1.00 94.94 90 GLY A C 1
ATOM 725 O O . GLY A 1 90 ? 12.456 -2.248 -9.996 1.00 94.94 90 GLY A O 1
ATOM 726 N N . ALA A 1 91 ? 11.131 -0.539 -10.597 1.00 96.81 91 ALA A N 1
ATOM 727 C CA . ALA A 1 91 ? 9.855 -1.215 -10.461 1.00 96.81 91 ALA A CA 1
ATOM 728 C C . ALA A 1 91 ? 9.153 -1.259 -11.818 1.00 96.81 91 ALA A C 1
ATOM 730 O O . ALA A 1 91 ? 8.988 -0.226 -12.468 1.00 96.81 91 ALA A O 1
ATOM 731 N N . GLN A 1 92 ? 8.717 -2.452 -12.212 1.00 97.31 92 GLN A N 1
ATOM 732 C CA . GLN A 1 92 ? 7.882 -2.679 -13.392 1.00 97.31 92 GLN A CA 1
ATOM 733 C C . GLN A 1 92 ? 6.543 -3.308 -12.992 1.00 97.31 92 GLN A C 1
ATOM 735 O O . GLN A 1 92 ? 6.394 -3.811 -11.871 1.00 97.31 92 GLN A O 1
ATOM 740 N N . ASP A 1 93 ? 5.569 -3.275 -13.902 1.00 97.19 93 ASP A N 1
ATOM 741 C CA . ASP A 1 93 ? 4.221 -3.819 -13.689 1.00 97.19 93 ASP A CA 1
ATOM 742 C C . ASP A 1 93 ? 3.575 -3.332 -12.379 1.00 97.19 93 ASP A C 1
ATOM 744 O O . ASP A 1 93 ? 3.059 -4.128 -11.595 1.00 97.19 93 ASP A O 1
ATOM 748 N N . CYS A 1 94 ? 3.637 -2.032 -12.085 1.00 97.94 94 CYS A N 1
ATOM 749 C CA . CYS A 1 94 ? 3.105 -1.464 -10.850 1.00 97.94 94 CYS A CA 1
ATOM 750 C C . CYS A 1 94 ? 1.572 -1.463 -10.835 1.00 97.94 94 CYS A C 1
ATOM 752 O O . CYS A 1 94 ? 0.905 -0.923 -11.722 1.00 97.94 94 CYS A O 1
ATOM 754 N N . GLU A 1 95 ? 1.005 -1.971 -9.745 1.00 97.31 95 GLU A N 1
ATOM 755 C CA . GLU A 1 95 ? -0.437 -2.055 -9.529 1.00 97.31 95 GLU A CA 1
ATOM 756 C C . GLU A 1 95 ? -0.827 -1.373 -8.221 1.00 97.31 95 GLU A C 1
ATOM 758 O O . GLU A 1 95 ? -0.312 -1.712 -7.152 1.00 97.31 95 GLU A O 1
ATOM 763 N N . ALA A 1 96 ? -1.761 -0.423 -8.295 1.00 96.44 96 ALA A N 1
ATOM 764 C CA . ALA A 1 96 ? -2.272 0.275 -7.122 1.00 96.44 96 ALA A CA 1
ATOM 765 C C . ALA A 1 96 ? -3.093 -0.669 -6.228 1.00 96.44 96 ALA A C 1
ATOM 767 O O . ALA A 1 96 ? -4.033 -1.321 -6.691 1.00 96.44 96 ALA A O 1
ATOM 768 N N . ARG A 1 97 ? -2.793 -0.689 -4.926 1.00 95.94 97 ARG A N 1
ATOM 769 C CA . ARG A 1 97 ? -3.622 -1.371 -3.924 1.00 95.94 97 ARG A CA 1
ATOM 770 C C . ARG A 1 97 ? -4.855 -0.528 -3.588 1.00 95.94 97 ARG A C 1
ATOM 772 O O . ARG A 1 97 ? -4.781 0.696 -3.470 1.00 95.94 97 ARG A O 1
ATOM 779 N N . SER A 1 98 ? -5.998 -1.189 -3.409 1.00 94.75 98 SER A N 1
ATOM 780 C CA . SER A 1 98 ? -7.202 -0.542 -2.864 1.00 94.75 98 SER A CA 1
ATOM 781 C C . SER A 1 98 ? -7.034 -0.320 -1.364 1.00 94.75 98 SER A C 1
ATOM 783 O O . SER A 1 98 ? -6.256 -1.037 -0.751 1.00 94.75 98 SER A O 1
ATOM 785 N N . VAL A 1 99 ? -7.758 0.637 -0.772 1.00 95.19 99 VAL A N 1
ATOM 786 C CA . VAL A 1 99 ? -7.663 0.944 0.666 1.00 95.19 99 VAL A CA 1
ATOM 787 C C . VAL A 1 99 ? -9.019 1.127 1.323 1.00 95.19 99 VAL A C 1
ATOM 789 O O . VAL A 1 99 ? -9.817 1.959 0.883 1.00 95.19 99 VAL A O 1
ATOM 792 N N . ILE A 1 100 ? -9.226 0.430 2.436 1.00 95.44 100 ILE A N 1
ATOM 793 C CA . ILE A 1 100 ? -10.298 0.724 3.389 1.00 95.44 100 ILE A CA 1
ATOM 794 C C . ILE A 1 100 ? -9.674 1.297 4.655 1.00 95.44 100 ILE A C 1
ATOM 796 O O . ILE A 1 100 ? -8.663 0.783 5.136 1.00 95.44 100 ILE A O 1
ATOM 800 N N . ARG A 1 101 ? -10.273 2.369 5.180 1.00 96.38 101 ARG A N 1
ATOM 801 C CA . ARG A 1 101 ? -9.875 2.941 6.467 1.00 96.38 101 ARG A CA 1
ATOM 802 C C . ARG A 1 101 ? -10.945 2.683 7.510 1.00 96.38 101 ARG A C 1
ATOM 804 O O . ARG A 1 101 ? -12.131 2.824 7.217 1.00 96.38 101 ARG A O 1
ATOM 811 N N . PHE A 1 102 ? -10.496 2.371 8.712 1.00 96.12 102 PHE A N 1
ATOM 812 C CA . PHE A 1 102 ? -11.330 2.154 9.881 1.00 96.12 102 PHE A CA 1
ATOM 813 C C . PHE A 1 102 ? -10.967 3.205 10.922 1.00 96.12 102 PHE A C 1
ATOM 815 O O . PHE A 1 102 ? -9.790 3.342 11.266 1.00 96.12 102 PHE A O 1
ATOM 822 N N . ALA A 1 103 ? -11.965 3.944 11.395 1.00 95.94 103 ALA A N 1
ATOM 823 C CA . ALA A 1 103 ? -11.853 4.774 12.584 1.00 95.94 103 ALA A CA 1
ATOM 824 C C . ALA A 1 103 ? -12.449 4.004 13.765 1.00 95.94 103 ALA A C 1
ATOM 826 O O . ALA A 1 103 ? -13.585 3.535 13.699 1.00 95.94 103 ALA A O 1
ATOM 827 N N . ILE A 1 104 ? -11.643 3.821 14.808 1.00 95.62 104 ILE A N 1
ATOM 828 C CA . ILE A 1 104 ? -11.926 2.899 15.909 1.00 95.62 104 ILE A CA 1
ATOM 829 C C . ILE A 1 104 ? -11.728 3.649 17.222 1.00 95.62 104 ILE A C 1
ATOM 831 O O . ILE A 1 104 ? -10.651 4.218 17.413 1.00 95.62 104 ILE A O 1
ATOM 835 N N . PRO A 1 105 ? -12.695 3.643 18.154 1.00 96.19 105 PRO A N 1
ATOM 836 C CA . PRO A 1 105 ? -12.464 4.157 19.496 1.00 96.19 105 PRO A CA 1
ATOM 837 C C . PRO A 1 105 ? -11.245 3.494 20.137 1.00 96.19 105 PRO A C 1
ATOM 839 O O . PRO A 1 105 ? -11.090 2.272 20.099 1.00 96.19 105 PRO A O 1
ATOM 842 N N . THR A 1 106 ? -10.381 4.283 20.771 1.00 95.00 106 THR A N 1
ATOM 843 C CA . THR A 1 106 ? -9.173 3.774 21.437 1.00 95.00 106 THR A CA 1
ATOM 844 C C . THR A 1 106 ? -9.511 2.711 22.489 1.00 95.00 106 THR A C 1
ATOM 846 O O . THR A 1 106 ? -8.769 1.742 22.647 1.00 95.00 106 THR A O 1
ATOM 849 N N . THR A 1 107 ? -10.668 2.826 23.146 1.00 95.69 107 THR A N 1
ATOM 850 C CA . THR A 1 107 ? -11.203 1.834 24.096 1.00 95.69 107 THR A CA 1
ATOM 851 C C . THR A 1 107 ? -11.517 0.481 23.457 1.00 95.69 107 THR A C 1
ATOM 853 O O . THR A 1 107 ? -11.441 -0.539 24.135 1.00 95.69 107 THR A O 1
ATOM 856 N N . SER A 1 108 ? -11.825 0.455 22.160 1.00 96.19 108 SER A N 1
ATOM 857 C CA . SER A 1 108 ? -12.187 -0.750 21.409 1.00 96.19 108 SER A CA 1
ATOM 858 C C . SER A 1 108 ? -10.977 -1.467 20.803 1.00 96.19 108 SER A C 1
ATOM 860 O O . SER A 1 108 ? -11.094 -2.615 20.377 1.00 96.19 108 SER A O 1
ATOM 862 N N . MET A 1 109 ? -9.792 -0.848 20.791 1.00 94.56 109 MET A N 1
ATOM 863 C CA . MET A 1 109 ? -8.582 -1.427 20.187 1.00 94.56 109 MET A CA 1
ATOM 864 C C . MET A 1 109 ? -8.141 -2.752 20.809 1.00 94.56 109 MET A C 1
ATOM 866 O O . MET A 1 109 ? -7.578 -3.590 20.113 1.00 94.56 109 MET A O 1
ATOM 870 N N . SER A 1 110 ? -8.389 -2.952 22.105 1.00 94.62 110 SER A N 1
ATOM 871 C CA . SER A 1 110 ? -8.041 -4.190 22.814 1.00 94.62 110 SER A CA 1
ATOM 872 C C . SER A 1 110 ? -8.860 -5.400 22.355 1.00 94.62 110 SER A C 1
ATOM 874 O O . SER A 1 110 ? -8.465 -6.531 22.622 1.00 94.62 110 SER A O 1
ATOM 876 N N . SER A 1 111 ? -9.981 -5.176 21.658 1.00 96.00 111 SER A N 1
ATOM 877 C CA . SER A 1 111 ? -10.803 -6.242 21.071 1.00 96.00 111 SER A CA 1
ATOM 878 C C . SER A 1 111 ? -10.276 -6.757 19.727 1.00 96.00 111 SER A C 1
ATOM 880 O O . SER A 1 111 ? -10.755 -7.780 19.234 1.00 96.00 111 SER A O 1
ATOM 882 N N . LEU A 1 112 ? -9.312 -6.057 19.119 1.00 96.50 112 LEU A N 1
ATOM 883 C CA . LEU A 1 112 ? -8.769 -6.404 17.810 1.00 96.50 112 LEU A CA 1
ATOM 884 C C . LEU A 1 112 ? -7.677 -7.466 17.920 1.00 96.50 112 LEU A C 1
ATOM 886 O O . LEU A 1 112 ? -6.893 -7.490 18.869 1.00 96.50 112 LEU A O 1
ATOM 890 N N . ARG A 1 113 ? -7.567 -8.304 16.888 1.00 96.62 113 ARG A N 1
ATOM 891 C CA . ARG A 1 113 ? -6.566 -9.382 16.805 1.00 96.62 113 ARG A CA 1
ATOM 892 C C . ARG A 1 113 ? -5.345 -8.954 15.992 1.00 96.62 113 ARG A C 1
ATOM 894 O O . ARG A 1 113 ? -4.984 -9.591 15.010 1.00 96.62 113 ARG A O 1
ATOM 901 N N . LEU A 1 114 ? -4.737 -7.831 16.371 1.00 95.94 114 LEU A N 1
ATOM 902 C CA . LEU A 1 114 ? -3.597 -7.275 15.639 1.00 95.94 114 LEU A CA 1
ATOM 903 C C . LEU A 1 114 ? -2.335 -8.137 15.854 1.00 95.94 114 LEU A C 1
ATOM 905 O O . LEU A 1 114 ? -2.018 -8.451 17.005 1.00 95.94 114 LEU A O 1
ATOM 909 N N . PRO A 1 115 ? -1.593 -8.499 14.790 1.00 95.06 115 PRO A N 1
ATOM 910 C CA . PRO A 1 115 ? -0.303 -9.174 14.930 1.00 95.06 115 PRO A CA 1
ATOM 911 C C . PRO A 1 115 ? 0.772 -8.224 15.492 1.00 95.06 115 PRO A C 1
ATOM 913 O O . PRO A 1 115 ? 0.514 -7.052 15.779 1.00 95.06 115 PRO A O 1
ATOM 916 N N . ALA A 1 116 ? 1.998 -8.724 15.665 1.00 92.62 116 ALA A N 1
ATOM 917 C CA . ALA A 1 116 ? 3.116 -7.907 16.131 1.00 92.62 116 ALA A CA 1
ATOM 918 C C . ALA A 1 116 ? 3.465 -6.829 15.094 1.00 92.62 116 ALA A C 1
ATOM 920 O O . ALA A 1 116 ? 3.834 -7.140 13.963 1.00 92.62 116 ALA A O 1
ATOM 921 N N . GLY A 1 117 ? 3.331 -5.563 15.486 1.00 89.06 117 GLY A N 1
ATOM 922 C CA . GLY A 1 117 ? 3.644 -4.437 14.619 1.00 89.06 117 GLY A CA 1
ATOM 923 C C . GLY A 1 117 ? 5.111 -4.014 14.694 1.00 89.06 117 GLY A C 1
ATOM 924 O O . GLY A 1 117 ? 5.761 -4.146 15.729 1.00 89.06 117 GLY A O 1
ATOM 925 N N . GLU A 1 118 ? 5.598 -3.436 13.604 1.00 87.50 118 GLU A N 1
ATOM 926 C CA . GLU A 1 118 ? 6.929 -2.860 13.462 1.00 87.50 118 GLU A CA 1
ATOM 927 C C . GLU A 1 118 ? 6.839 -1.382 13.078 1.00 87.50 118 GLU A C 1
ATOM 929 O O . GLU A 1 118 ? 6.022 -0.961 12.248 1.00 87.50 118 GLU A O 1
ATOM 934 N N . GLU A 1 119 ? 7.692 -0.561 13.687 1.00 79.38 119 GLU A N 1
ATOM 935 C CA . GLU A 1 119 ? 7.794 0.845 13.324 1.00 79.38 119 GLU A CA 1
ATOM 936 C C . GLU A 1 119 ? 8.659 1.020 12.067 1.00 79.38 119 GLU A C 1
ATOM 938 O O . GLU A 1 119 ? 9.835 0.666 12.042 1.00 79.38 119 GLU A O 1
ATOM 943 N N . ARG A 1 120 ? 8.085 1.695 11.061 1.00 68.50 120 ARG A N 1
ATOM 944 C CA . ARG A 1 120 ? 8.790 2.365 9.947 1.00 68.50 120 ARG A CA 1
ATOM 945 C C . ARG A 1 120 ? 9.595 1.476 8.975 1.00 68.50 120 ARG A C 1
ATOM 947 O O . ARG A 1 120 ? 10.819 1.618 8.897 1.00 68.50 120 ARG A O 1
ATOM 954 N N . PRO A 1 121 ? 8.930 0.714 8.089 1.00 65.56 121 PRO A N 1
ATOM 955 C CA . PRO A 1 121 ? 9.593 0.169 6.906 1.00 65.56 121 PRO A CA 1
ATOM 956 C C . PRO A 1 121 ? 10.005 1.285 5.917 1.00 65.56 121 PRO A C 1
ATOM 958 O O . PRO A 1 121 ? 11.138 1.304 5.439 1.00 65.56 121 PRO A O 1
ATOM 961 N N . ALA A 1 122 ? 9.155 2.301 5.708 1.00 70.75 122 ALA A N 1
ATOM 962 C CA . ALA A 1 122 ? 9.456 3.468 4.872 1.00 70.75 122 ALA A CA 1
ATOM 963 C C . ALA A 1 122 ? 9.974 4.644 5.728 1.00 70.75 122 ALA A C 1
ATOM 965 O O . ALA A 1 122 ? 9.237 5.290 6.472 1.00 70.75 122 ALA A O 1
ATOM 966 N N . LYS A 1 123 ? 11.280 4.929 5.672 1.00 68.69 123 LYS A N 1
ATOM 967 C CA . LYS A 1 123 ? 11.934 5.885 6.597 1.00 68.69 123 LYS A CA 1
ATOM 968 C C . LYS A 1 123 ? 11.599 7.356 6.323 1.00 68.69 123 LYS A C 1
ATOM 970 O O . LYS A 1 123 ? 11.624 8.188 7.239 1.00 68.69 123 LYS A O 1
ATOM 975 N N . SER A 1 124 ? 11.344 7.699 5.062 1.00 72.00 124 SER A N 1
ATOM 976 C CA . SER A 1 124 ? 11.126 9.083 4.624 1.00 72.00 124 SER A CA 1
ATOM 977 C C . SER A 1 124 ? 9.656 9.491 4.723 1.00 72.00 124 SER A C 1
ATOM 979 O O . SER A 1 124 ? 9.358 10.608 5.140 1.00 72.00 124 SER A O 1
ATOM 981 N N . HIS A 1 125 ? 8.746 8.565 4.432 1.00 70.12 125 HIS A N 1
ATOM 982 C CA . HIS A 1 125 ? 7.307 8.775 4.410 1.00 70.12 125 HIS A CA 1
ATOM 983 C C . HIS A 1 125 ? 6.677 7.779 5.382 1.00 70.12 125 HIS A C 1
ATOM 985 O O . HIS A 1 125 ? 7.020 6.610 5.345 1.00 70.12 125 HIS A O 1
ATOM 991 N N . LEU A 1 126 ? 5.739 8.220 6.229 1.00 78.88 126 LEU A N 1
ATOM 992 C CA . LEU A 1 126 ? 4.997 7.385 7.202 1.00 78.88 126 LEU A CA 1
ATOM 993 C C . LEU A 1 126 ? 5.671 7.206 8.590 1.00 78.88 126 LEU A C 1
ATOM 995 O O . LEU A 1 126 ? 5.489 6.198 9.265 1.00 78.88 126 LEU A O 1
ATOM 999 N N . ARG A 1 127 ? 6.385 8.235 9.079 1.00 79.38 127 ARG A N 1
ATOM 1000 C CA . ARG A 1 127 ? 7.108 8.234 10.378 1.00 79.38 127 ARG A CA 1
ATOM 1001 C C . ARG A 1 127 ? 6.249 8.036 11.637 1.00 79.38 127 ARG A C 1
ATOM 1003 O O . ARG A 1 127 ? 6.799 7.689 12.680 1.00 79.38 127 ARG A O 1
ATOM 1010 N N . GLN A 1 128 ? 4.946 8.284 11.563 1.00 88.00 128 GLN A N 1
ATOM 1011 C CA . GLN A 1 128 ? 3.997 8.149 12.678 1.00 88.00 128 GLN A CA 1
ATOM 1012 C C . GLN A 1 128 ? 3.032 6.998 12.405 1.00 88.00 128 GLN A C 1
ATOM 1014 O O . GLN A 1 128 ? 1.809 7.162 12.390 1.00 88.00 128 GLN A O 1
ATOM 1019 N N . SER A 1 129 ? 3.577 5.840 12.049 1.00 91.38 129 SER A N 1
ATOM 1020 C CA . SER A 1 129 ? 2.768 4.677 11.717 1.00 91.38 129 SER A CA 1
ATOM 1021 C C . SER A 1 129 ? 3.452 3.375 12.093 1.00 91.38 129 SER A C 1
ATOM 1023 O O . SER A 1 129 ? 4.670 3.243 11.966 1.00 91.38 129 SER A O 1
ATOM 1025 N N . LEU A 1 130 ? 2.627 2.425 12.517 1.00 93.06 130 LEU A N 1
ATOM 1026 C CA . LEU A 1 130 ? 2.990 1.040 12.766 1.00 93.06 130 LEU A CA 1
ATOM 1027 C C . LEU A 1 130 ? 2.512 0.190 11.587 1.00 93.06 130 LEU A C 1
ATOM 1029 O O . LEU A 1 130 ? 1.383 0.367 11.119 1.00 93.06 130 LEU A O 1
ATOM 1033 N N . PHE A 1 131 ? 3.367 -0.704 11.110 1.00 93.00 131 PHE A N 1
ATOM 1034 C CA . PHE A 1 131 ? 3.073 -1.654 10.038 1.00 93.00 131 PHE A CA 1
ATOM 1035 C C . PHE A 1 131 ? 3.084 -3.067 10.590 1.00 93.00 131 PHE A C 1
ATOM 1037 O O . PHE A 1 131 ? 3.655 -3.307 11.645 1.00 93.00 131 PHE A O 1
ATOM 1044 N N . TYR A 1 132 ? 2.462 -3.996 9.878 1.00 94.12 132 TYR A N 1
ATOM 1045 C CA . TYR A 1 132 ? 2.335 -5.379 10.326 1.00 94.12 132 TYR A CA 1
ATOM 1046 C C . TYR A 1 132 ? 2.814 -6.306 9.207 1.00 94.12 132 TYR A C 1
ATOM 1048 O O . TYR A 1 132 ? 1.997 -6.746 8.395 1.00 94.12 132 TYR A O 1
ATOM 1056 N N . PRO A 1 133 ? 4.135 -6.543 9.099 1.00 90.31 133 PRO A N 1
ATOM 1057 C CA . PRO A 1 133 ? 4.734 -7.213 7.943 1.00 90.31 133 PRO A CA 1
ATOM 1058 C C . PRO A 1 133 ? 4.185 -8.614 7.674 1.00 90.31 133 PRO A C 1
ATOM 1060 O O . PRO A 1 133 ? 4.098 -9.017 6.521 1.00 90.31 133 PRO A O 1
ATOM 1063 N N . GLN A 1 134 ? 3.740 -9.332 8.709 1.00 91.88 134 GLN A N 1
ATOM 1064 C CA . GLN A 1 134 ? 3.167 -10.678 8.575 1.00 91.88 134 GLN A CA 1
ATOM 1065 C C . GLN A 1 134 ? 1.896 -10.687 7.709 1.00 91.88 134 GLN A C 1
ATOM 1067 O O . GLN A 1 134 ? 1.554 -11.702 7.113 1.00 91.88 134 GLN A O 1
ATOM 1072 N N . MET A 1 135 ? 1.200 -9.551 7.607 1.00 95.31 135 MET A N 1
ATOM 1073 C CA . MET A 1 135 ? 0.021 -9.417 6.749 1.00 95.31 135 MET A CA 1
ATOM 1074 C C . MET A 1 135 ? 0.385 -9.381 5.256 1.00 95.31 135 MET A C 1
ATOM 1076 O O . MET A 1 135 ? -0.461 -9.682 4.413 1.00 95.31 135 MET A O 1
ATOM 1080 N N . GLU A 1 136 ? 1.633 -9.052 4.900 1.00 93.50 136 GLU A N 1
ATOM 1081 C CA . GLU A 1 136 ? 2.053 -8.982 3.495 1.00 93.50 136 GLU A CA 1
ATOM 1082 C C . GLU A 1 136 ? 2.092 -10.358 2.832 1.00 93.50 136 GLU A C 1
ATOM 1084 O O . GLU A 1 136 ? 1.823 -10.463 1.635 1.00 93.50 136 GLU A O 1
ATOM 1089 N N . GLU A 1 137 ? 2.307 -11.423 3.610 1.00 90.12 137 GLU A N 1
ATOM 1090 C CA . GLU A 1 137 ? 2.188 -12.813 3.148 1.00 90.12 137 GLU A CA 1
ATOM 1091 C C . GLU A 1 137 ? 0.763 -13.139 2.664 1.00 90.12 137 GLU A C 1
ATOM 1093 O O . GLU A 1 137 ? 0.570 -14.000 1.809 1.00 90.12 137 GLU A O 1
ATOM 1098 N N . GLN A 1 138 ? -0.236 -12.402 3.160 1.00 93.38 138 GLN A N 1
ATOM 1099 C CA . GLN A 1 138 ? -1.643 -12.494 2.755 1.00 93.38 138 GLN A CA 1
ATOM 1100 C C . GLN A 1 138 ? -2.003 -11.480 1.653 1.00 93.38 138 GLN A C 1
ATOM 1102 O O . GLN A 1 138 ? -3.168 -11.338 1.279 1.00 93.38 138 GLN A O 1
ATOM 1107 N N . GLY A 1 139 ? -1.020 -10.733 1.140 1.00 94.88 139 GLY A N 1
ATOM 1108 C CA . GLY A 1 139 ? -1.230 -9.672 0.157 1.00 94.88 139 GLY A CA 1
ATOM 1109 C C . GLY A 1 139 ? -1.859 -8.399 0.731 1.00 94.88 139 GLY A C 1
ATOM 1110 O O . GLY A 1 139 ? -2.433 -7.615 -0.034 1.00 94.88 139 GLY A O 1
ATOM 1111 N N . ILE A 1 140 ? -1.763 -8.189 2.051 1.00 97.25 140 ILE A N 1
ATOM 1112 C CA . ILE A 1 140 ? -2.341 -7.046 2.762 1.00 97.25 140 ILE A CA 1
ATOM 1113 C C . ILE A 1 140 ? -1.260 -6.187 3.413 1.00 97.25 140 ILE A C 1
ATOM 1115 O O . ILE A 1 140 ? -0.475 -6.657 4.228 1.00 97.25 140 ILE A O 1
ATOM 1119 N N . THR A 1 141 ? -1.296 -4.880 3.147 1.00 96.38 141 THR A N 1
ATOM 1120 C CA . THR A 1 141 ? -0.595 -3.906 3.991 1.00 96.38 141 THR A CA 1
ATOM 1121 C C . THR A 1 141 ? -1.559 -3.417 5.051 1.00 96.38 141 THR A C 1
ATOM 1123 O O . THR A 1 141 ? -2.484 -2.658 4.750 1.00 96.38 141 THR A O 1
ATOM 1126 N N . LEU A 1 142 ? -1.329 -3.814 6.298 1.00 96.50 142 LEU A N 1
ATOM 1127 C CA . LEU A 1 142 ? -1.994 -3.203 7.440 1.00 96.50 142 LEU A CA 1
ATOM 1128 C C . LEU A 1 142 ? -1.121 -2.083 7.999 1.00 96.50 142 LEU A C 1
ATOM 1130 O O . LEU A 1 142 ? 0.077 -2.256 8.238 1.00 96.50 142 LEU A O 1
ATOM 1134 N N . ARG A 1 143 ? -1.747 -0.933 8.232 1.00 95.12 143 ARG A N 1
ATOM 1135 C CA . ARG A 1 143 ? -1.101 0.243 8.805 1.00 95.12 143 ARG A CA 1
ATOM 1136 C C . ARG A 1 143 ? -1.960 0.838 9.908 1.00 95.12 143 ARG A C 1
ATOM 1138 O O . ARG A 1 143 ? -3.155 1.039 9.722 1.00 95.12 143 ARG A O 1
ATOM 1145 N N . ARG A 1 144 ? -1.333 1.197 11.025 1.00 95.25 144 ARG A N 1
ATOM 1146 C CA . ARG A 1 144 ? -1.938 1.968 12.116 1.00 95.25 144 ARG A CA 1
ATOM 1147 C C . ARG A 1 144 ? -1.269 3.326 12.239 1.00 95.25 144 ARG A C 1
ATOM 1149 O O . ARG A 1 144 ? -0.044 3.402 12.232 1.00 95.25 144 ARG A O 1
ATOM 1156 N N . TYR A 1 145 ? -2.051 4.386 12.396 1.00 92.94 145 TYR A N 1
ATOM 1157 C CA . TYR A 1 145 ? -1.515 5.710 12.712 1.00 92.94 145 TYR A CA 1
ATOM 1158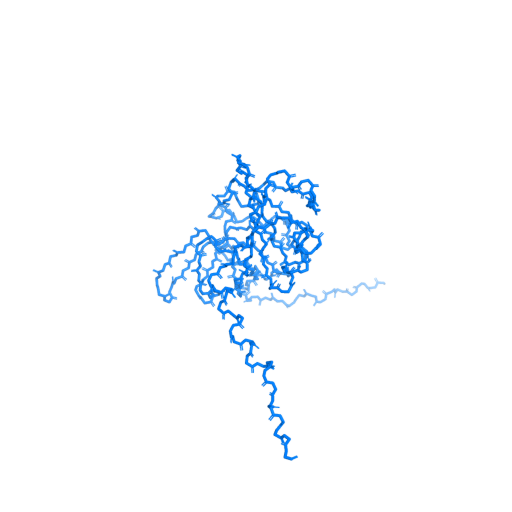 C C . TYR A 1 145 ? -1.198 5.819 14.207 1.00 92.94 145 TYR A C 1
ATOM 1160 O O . TYR A 1 145 ? -2.002 5.423 15.047 1.00 92.94 145 TYR A O 1
ATOM 1168 N N . LEU A 1 146 ? -0.022 6.357 14.532 1.00 90.19 146 LEU A N 1
ATOM 1169 C CA . LEU A 1 146 ? 0.433 6.585 15.907 1.00 90.19 146 LEU A CA 1
ATOM 1170 C C . LEU A 1 146 ? 0.031 7.993 16.359 1.00 90.19 146 LEU A C 1
ATOM 1172 O O . LEU A 1 146 ? 0.881 8.860 16.555 1.00 90.19 146 LEU A O 1
ATOM 1176 N N . TRP A 1 147 ? -1.275 8.236 16.433 1.00 88.69 147 TRP A N 1
ATOM 1177 C CA . TRP A 1 147 ? -1.834 9.482 16.955 1.00 88.69 147 TRP A CA 1
ATOM 1178 C C . TRP A 1 147 ? -2.349 9.265 18.377 1.00 88.69 147 TRP A C 1
ATOM 1180 O O . TRP A 1 147 ? -2.956 8.235 18.683 1.00 88.69 147 TRP A O 1
ATOM 1190 N N . GLU A 1 148 ? -2.094 10.244 19.239 1.00 83.44 148 GLU A N 1
ATOM 1191 C CA . GLU A 1 148 ? -2.606 10.277 20.607 1.00 83.44 148 GLU A CA 1
ATOM 1192 C C . GLU A 1 148 ? -3.992 10.929 20.593 1.00 83.44 148 GLU A C 1
ATOM 1194 O O . GLU A 1 148 ? -4.122 12.141 20.728 1.00 83.44 148 GLU A O 1
ATOM 1199 N N . ASP A 1 149 ? -5.031 10.125 20.361 1.00 88.88 149 ASP A N 1
ATOM 1200 C CA . ASP A 1 149 ? -6.422 10.586 20.373 1.00 88.88 149 ASP A CA 1
ATOM 1201 C C . ASP A 1 149 ? -7.368 9.476 20.874 1.00 88.88 149 ASP A C 1
ATOM 1203 O O . ASP A 1 149 ? -7.004 8.303 21.019 1.00 88.88 149 ASP A O 1
ATOM 1207 N N . SER A 1 150 ? -8.612 9.860 21.135 1.00 93.06 150 SER A N 1
ATOM 1208 C CA . SER A 1 150 ? -9.780 9.020 21.396 1.00 93.06 150 SER A CA 1
ATOM 1209 C C . SER A 1 150 ? -10.137 8.073 20.245 1.00 93.06 150 SER A C 1
ATOM 1211 O O . SER A 1 150 ? -10.826 7.078 20.475 1.00 93.06 150 SER A O 1
ATOM 1213 N N . LEU A 1 151 ? -9.643 8.350 19.035 1.00 94.19 151 LEU A N 1
ATOM 1214 C CA . LEU A 1 151 ? -9.822 7.533 17.841 1.00 94.19 151 LEU A CA 1
ATOM 1215 C C . LEU A 1 151 ? -8.477 7.050 17.300 1.00 94.19 151 LEU A C 1
ATOM 1217 O O . LEU A 1 151 ? -7.498 7.788 17.218 1.00 94.19 151 LEU A O 1
ATOM 1221 N N . GLN A 1 152 ? -8.457 5.799 16.867 1.00 95.25 152 GLN A N 1
ATOM 1222 C CA . GLN A 1 152 ? -7.356 5.172 16.157 1.00 95.25 152 GLN A CA 1
ATOM 1223 C C . GLN A 1 152 ? -7.758 4.952 14.705 1.00 95.25 152 GLN A C 1
ATOM 1225 O O . GLN A 1 152 ? -8.880 4.535 14.417 1.00 95.25 152 GLN A O 1
ATOM 1230 N N . ILE A 1 153 ? -6.823 5.210 13.792 1.00 95.31 153 ILE A N 1
ATOM 1231 C CA . ILE A 1 153 ? -7.024 4.972 12.363 1.00 95.31 153 ILE A CA 1
ATOM 1232 C C . ILE A 1 153 ? -6.209 3.757 11.934 1.00 95.31 153 ILE A C 1
ATOM 1234 O O . ILE A 1 153 ? -4.983 3.726 12.101 1.00 95.31 153 ILE A O 1
ATOM 1238 N N . LEU A 1 154 ? -6.897 2.783 11.341 1.00 96.62 154 LEU A N 1
ATOM 1239 C CA . LEU A 1 154 ? -6.299 1.650 10.642 1.00 96.62 154 LEU A CA 1
ATOM 1240 C C . LEU A 1 154 ? -6.564 1.758 9.142 1.00 96.62 154 LEU A C 1
ATOM 1242 O O . LEU A 1 154 ? -7.659 2.130 8.725 1.00 96.62 154 LEU A O 1
ATOM 1246 N N . GLU A 1 155 ? -5.579 1.398 8.327 1.00 96.56 155 GLU A N 1
ATOM 1247 C CA . GLU A 1 155 ? -5.747 1.197 6.890 1.00 96.56 155 GLU A CA 1
ATOM 1248 C C . GLU A 1 155 ? -5.423 -0.252 6.532 1.00 96.56 155 GLU A C 1
ATOM 1250 O O . GLU A 1 155 ? -4.365 -0.760 6.910 1.00 96.56 155 GLU A O 1
ATOM 1255 N N . LEU A 1 156 ? -6.307 -0.882 5.759 1.00 97.31 156 LEU A N 1
ATOM 1256 C CA . LEU A 1 156 ? -6.043 -2.143 5.073 1.00 97.31 156 LEU A CA 1
ATOM 1257 C C . LEU A 1 156 ? -5.899 -1.865 3.584 1.00 97.31 156 LEU A C 1
ATOM 1259 O O . LEU A 1 156 ? -6.844 -1.385 2.948 1.00 97.31 156 LEU A O 1
ATOM 1263 N N . TRP A 1 157 ? -4.723 -2.172 3.039 1.00 96.94 157 TRP A N 1
ATOM 1264 C CA . TRP A 1 157 ? -4.428 -2.028 1.621 1.00 96.94 157 TRP A CA 1
ATOM 1265 C C . TRP A 1 157 ? -4.246 -3.385 0.955 1.00 96.94 157 TRP A C 1
ATOM 1267 O O . TRP A 1 157 ? -3.489 -4.209 1.451 1.00 96.94 157 TRP A O 1
ATOM 1277 N N . GLY A 1 158 ? -4.861 -3.597 -0.206 1.00 96.31 158 GLY A N 1
ATOM 1278 C CA . GLY A 1 158 ? -4.717 -4.844 -0.958 1.00 96.31 158 GLY A CA 1
ATOM 1279 C C . GLY A 1 158 ? -5.772 -5.032 -2.039 1.00 96.31 158 GLY A C 1
ATOM 1280 O O . GLY A 1 158 ? -6.380 -4.065 -2.515 1.00 96.31 158 GLY A O 1
ATOM 1281 N N . HIS A 1 159 ? -5.982 -6.288 -2.433 1.00 94.38 159 HIS A N 1
ATOM 1282 C CA . HIS A 1 159 ? -7.120 -6.672 -3.266 1.00 94.38 159 HIS A CA 1
ATOM 1283 C C . HIS A 1 159 ? -8.415 -6.625 -2.429 1.00 94.38 159 HIS A C 1
ATOM 1285 O O . HIS A 1 159 ? -8.375 -7.023 -1.265 1.00 94.38 159 HIS A O 1
ATOM 1291 N N . PRO A 1 160 ? -9.566 -6.171 -2.970 1.00 93.12 160 PRO A N 1
ATOM 1292 C CA . PRO A 1 160 ? -10.799 -6.030 -2.190 1.00 93.12 160 PRO A CA 1
ATOM 1293 C C . PRO A 1 160 ? -11.227 -7.286 -1.420 1.00 93.12 160 PRO A C 1
ATOM 1295 O O . PRO A 1 160 ? -11.650 -7.172 -0.276 1.00 93.12 160 PRO A O 1
ATOM 1298 N N . GLU A 1 161 ? -11.088 -8.467 -2.021 1.00 93.94 161 GLU A N 1
ATOM 1299 C CA . GLU A 1 161 ? -11.430 -9.745 -1.378 1.00 93.94 161 GLU A CA 1
ATOM 1300 C C . GLU A 1 161 ? -10.532 -10.029 -0.170 1.00 93.94 161 GLU A C 1
ATOM 1302 O O . GLU A 1 161 ? -11.033 -10.272 0.924 1.00 93.94 161 GLU A O 1
ATOM 1307 N N . ALA A 1 162 ? -9.214 -9.882 -0.336 1.00 95.50 162 ALA A N 1
ATOM 1308 C CA . ALA A 1 162 ? -8.252 -10.059 0.747 1.00 95.50 162 ALA A CA 1
ATOM 1309 C C . ALA A 1 162 ? -8.465 -9.037 1.878 1.00 95.50 162 ALA A C 1
ATOM 1311 O O . ALA A 1 162 ? -8.302 -9.372 3.047 1.00 95.50 162 ALA A O 1
ATOM 1312 N N . ILE A 1 163 ? -8.868 -7.798 1.552 1.00 96.06 163 ILE A N 1
ATOM 1313 C CA . ILE A 1 163 ? -9.172 -6.775 2.565 1.00 96.06 163 ILE A CA 1
ATOM 1314 C C . ILE A 1 163 ? -10.355 -7.215 3.431 1.00 96.06 163 ILE A C 1
ATOM 1316 O O . ILE A 1 163 ? -10.323 -7.008 4.640 1.00 96.06 163 ILE A O 1
ATOM 1320 N N . ILE A 1 164 ? -11.398 -7.794 2.830 1.00 94.69 164 ILE A N 1
ATOM 1321 C CA . ILE A 1 164 ? -12.583 -8.250 3.567 1.00 94.69 164 ILE A CA 1
ATOM 1322 C C . ILE A 1 164 ? -12.212 -9.405 4.497 1.00 94.69 164 ILE A C 1
ATOM 1324 O O . ILE A 1 164 ? -12.555 -9.348 5.675 1.00 94.69 164 ILE A O 1
ATOM 1328 N N . THR A 1 165 ? -11.482 -10.403 3.993 1.00 96.69 165 THR A N 1
ATOM 1329 C CA . THR A 1 165 ? -11.005 -11.532 4.804 1.00 96.69 165 THR A CA 1
ATOM 1330 C C . THR A 1 165 ? -10.143 -11.049 5.969 1.00 96.69 165 THR A C 1
ATOM 1332 O O . THR A 1 165 ? -10.447 -11.353 7.116 1.00 96.69 165 THR A O 1
ATOM 1335 N N . ALA A 1 166 ? -9.150 -10.196 5.704 1.00 97.12 166 ALA A N 1
ATOM 1336 C CA . ALA A 1 166 ? -8.303 -9.642 6.755 1.00 97.12 166 ALA A CA 1
ATOM 1337 C C . ALA A 1 166 ? -9.093 -8.793 7.763 1.00 97.12 166 ALA A C 1
ATOM 1339 O O . ALA A 1 166 ? -8.795 -8.814 8.953 1.00 97.12 166 ALA A O 1
ATOM 1340 N N . ALA A 1 167 ? -10.105 -8.039 7.322 1.00 97.00 167 ALA A N 1
ATOM 1341 C CA . ALA A 1 167 ? -10.943 -7.269 8.236 1.00 97.00 167 ALA A CA 1
ATOM 1342 C C . ALA A 1 167 ? -11.724 -8.174 9.201 1.00 97.00 167 ALA A C 1
ATOM 1344 O O . ALA A 1 167 ? -11.825 -7.848 10.383 1.00 97.00 167 ALA A O 1
ATOM 1345 N N . ASP A 1 168 ? -12.241 -9.304 8.718 1.00 96.75 168 ASP A N 1
ATOM 1346 C CA . ASP A 1 168 ? -12.919 -10.298 9.553 1.00 96.75 168 ASP A CA 1
ATOM 1347 C C . ASP A 1 168 ? -11.946 -10.965 10.538 1.00 96.75 168 ASP A C 1
ATOM 1349 O O . ASP A 1 168 ? -12.188 -10.980 11.746 1.00 96.75 168 ASP A O 1
ATOM 1353 N N . ASP A 1 169 ? -10.783 -11.405 10.050 1.00 97.12 169 ASP A N 1
ATOM 1354 C CA . ASP A 1 169 ? -9.754 -12.062 10.865 1.00 97.12 169 ASP A CA 1
ATOM 1355 C C . ASP A 1 169 ? -9.240 -11.163 12.002 1.00 97.12 169 ASP A C 1
ATOM 1357 O O . ASP A 1 169 ? -8.987 -11.625 13.121 1.00 97.12 169 ASP A O 1
ATOM 1361 N N . LEU A 1 170 ? -9.135 -9.857 11.740 1.00 97.19 170 LEU A N 1
ATOM 1362 C CA . LEU A 1 170 ? -8.729 -8.841 12.715 1.00 97.19 170 LEU A CA 1
ATOM 1363 C C . LEU A 1 170 ? -9.852 -8.429 13.679 1.00 97.19 170 LEU A C 1
ATOM 1365 O O . LEU A 1 170 ? -9.602 -7.615 14.574 1.00 97.19 170 LEU A O 1
ATOM 1369 N N . ASN A 1 171 ? -11.053 -8.997 13.526 1.00 97.19 171 ASN A N 1
ATOM 1370 C CA . ASN A 1 171 ? -12.273 -8.667 14.263 1.00 97.19 171 ASN A CA 1
ATOM 1371 C C . ASN A 1 171 ? -12.785 -7.232 14.003 1.00 97.19 171 ASN A C 1
ATOM 1373 O O . ASN A 1 171 ? -13.508 -6.664 14.816 1.00 97.19 171 ASN A O 1
ATOM 1377 N N . LEU A 1 172 ? -12.415 -6.615 12.872 1.00 95.56 172 LEU A N 1
ATOM 1378 C CA . LEU A 1 172 ? -12.827 -5.247 12.528 1.00 95.56 172 LEU A CA 1
ATOM 1379 C C . LEU A 1 172 ? -14.300 -5.156 12.126 1.00 95.56 172 LEU A C 1
ATOM 1381 O O . LEU A 1 172 ? -14.888 -4.087 12.244 1.00 95.56 172 LEU A O 1
ATOM 1385 N N . LEU A 1 173 ? -14.899 -6.247 11.644 1.00 92.94 173 LEU A N 1
ATOM 1386 C CA . LEU A 1 173 ? -16.297 -6.261 11.199 1.00 92.94 173 LEU A CA 1
ATOM 1387 C C . LEU A 1 173 ? -17.296 -6.406 12.359 1.00 92.94 173 LEU A C 1
ATOM 1389 O O . LEU A 1 173 ? -18.482 -6.135 12.181 1.00 92.94 173 LEU A O 1
ATOM 1393 N N . GLN A 1 174 ? -16.823 -6.834 13.530 1.00 91.75 174 GLN A N 1
ATOM 1394 C CA . GLN A 1 174 ? -17.618 -7.070 14.737 1.00 91.75 174 GLN A CA 1
ATOM 1395 C C . GLN A 1 174 ? -17.418 -5.981 15.800 1.00 91.75 174 GLN A C 1
ATOM 1397 O O . GLN A 1 174 ? -18.184 -5.911 16.761 1.00 91.75 174 GLN A O 1
ATOM 1402 N N . THR A 1 175 ? -16.391 -5.147 15.649 1.00 88.31 175 THR A N 1
ATOM 1403 C CA . THR A 1 175 ? -16.113 -4.017 16.538 1.00 88.31 175 THR A CA 1
ATOM 1404 C C . THR A 1 175 ? -16.927 -2.791 16.118 1.00 88.31 175 THR A C 1
ATOM 1406 O O . THR A 1 175 ? -17.260 -2.609 14.949 1.00 88.31 175 THR A O 1
ATOM 1409 N N . GLU A 1 176 ? -17.241 -1.918 17.076 1.00 89.44 176 GLU A N 1
ATOM 1410 C CA . GLU A 1 176 ? -17.792 -0.593 16.790 1.00 89.44 176 GLU A CA 1
ATOM 1411 C C . GLU A 1 176 ? -16.749 0.239 16.025 1.00 89.44 176 GLU A C 1
ATOM 1413 O O . GLU A 1 176 ? -15.820 0.800 16.612 1.00 89.44 176 GLU A O 1
ATOM 1418 N N . VAL A 1 177 ? -16.868 0.247 14.697 1.00 90.50 177 VAL A N 1
ATOM 1419 C CA . VAL A 1 177 ? -15.956 0.940 13.783 1.00 90.50 177 VAL A CA 1
ATOM 1420 C C . VAL A 1 177 ? -16.733 1.769 12.772 1.00 90.50 177 VAL A C 1
ATOM 1422 O O . VAL A 1 177 ? -17.789 1.367 12.282 1.00 90.50 177 VAL A O 1
ATOM 1425 N N . GLU A 1 178 ? -16.158 2.901 12.385 1.00 91.38 178 GLU A N 1
ATOM 1426 C CA . GLU A 1 178 ? -16.616 3.653 11.222 1.00 91.38 178 GLU A CA 1
ATOM 1427 C C . GLU A 1 178 ? -15.727 3.339 10.018 1.00 91.38 178 GLU A C 1
ATOM 1429 O O . GLU A 1 178 ? -14.498 3.451 10.071 1.00 91.38 178 GLU A O 1
ATOM 1434 N N . VAL A 1 179 ? -16.354 2.944 8.908 1.00 90.25 179 VAL A N 1
ATOM 1435 C CA . VAL A 1 179 ? -15.652 2.600 7.668 1.00 90.25 179 VAL A CA 1
ATOM 1436 C C . VAL A 1 179 ? -15.637 3.799 6.728 1.00 90.25 179 VAL A C 1
ATOM 1438 O O . VAL A 1 179 ? -16.674 4.232 6.223 1.00 90.25 179 VAL A O 1
ATOM 1441 N N . LEU A 1 180 ? -14.441 4.297 6.418 1.00 88.00 180 LEU A N 1
ATOM 1442 C CA . LEU A 1 180 ? -14.241 5.384 5.464 1.00 88.00 180 LEU A CA 1
ATOM 1443 C C . L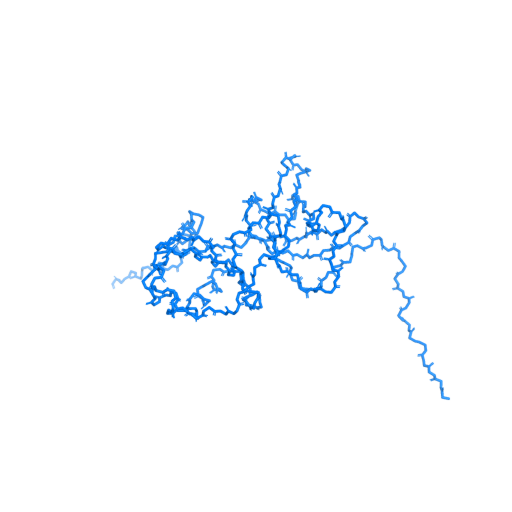EU A 1 180 ? -13.810 4.799 4.116 1.00 88.00 180 LEU A C 1
ATOM 1445 O O . LEU A 1 180 ? -12.673 4.350 3.928 1.00 88.00 180 LEU A O 1
ATOM 1449 N N . LEU A 1 181 ? -14.730 4.818 3.152 1.00 81.12 181 LEU A N 1
ATOM 1450 C CA . LEU A 1 181 ? -14.474 4.352 1.792 1.00 81.12 181 LEU A CA 1
ATOM 1451 C C . LEU A 1 181 ? -13.955 5.490 0.918 1.00 81.12 181 LEU A C 1
ATOM 1453 O O . LEU A 1 181 ? -14.507 6.590 0.892 1.00 81.12 181 LEU A O 1
ATOM 1457 N N . SER A 1 182 ? -12.915 5.211 0.133 1.00 73.38 182 SER A N 1
ATOM 1458 C CA . SER A 1 182 ? -12.497 6.159 -0.899 1.00 73.38 182 SER A CA 1
ATOM 1459 C C . SER A 1 182 ? -13.590 6.306 -1.976 1.00 73.38 182 SER A C 1
ATOM 1461 O O . SER A 1 182 ? -14.268 5.325 -2.305 1.00 73.38 182 SER A O 1
ATOM 1463 N N . PRO A 1 183 ? -13.736 7.487 -2.609 1.00 72.44 183 PRO A N 1
ATOM 1464 C CA . PRO A 1 183 ? -14.692 7.673 -3.703 1.00 72.44 183 PRO A CA 1
ATOM 1465 C C . PRO A 1 183 ? -14.507 6.681 -4.862 1.00 72.44 183 PRO A C 1
ATOM 1467 O O . PRO A 1 183 ? -15.480 6.264 -5.485 1.00 72.44 183 PRO A O 1
ATOM 1470 N N . GLN A 1 184 ? -13.265 6.272 -5.144 1.00 70.75 184 GLN A N 1
ATOM 1471 C CA . GLN A 1 184 ? -12.953 5.274 -6.172 1.00 70.75 184 GLN A CA 1
ATOM 1472 C C . GLN A 1 184 ? -13.545 3.900 -5.827 1.00 70.75 184 GLN A C 1
ATOM 1474 O O . GLN A 1 184 ? -14.164 3.267 -6.683 1.00 70.75 184 GLN A O 1
ATOM 1479 N N . MET A 1 185 ? -13.428 3.465 -4.568 1.00 67.81 185 MET A N 1
ATOM 1480 C CA . MET A 1 185 ? -14.035 2.211 -4.112 1.00 67.81 185 MET A CA 1
ATOM 1481 C C . MET A 1 185 ? -15.561 2.275 -4.110 1.00 67.81 185 MET A C 1
ATOM 1483 O O . MET A 1 185 ? -16.210 1.327 -4.551 1.00 67.81 185 MET A O 1
ATOM 1487 N N . ALA A 1 186 ? -16.138 3.406 -3.698 1.00 71.75 186 ALA A N 1
ATOM 1488 C CA . ALA A 1 186 ? -17.587 3.598 -3.715 1.00 71.75 186 ALA A CA 1
ATOM 1489 C C . ALA A 1 186 ? -18.181 3.470 -5.133 1.00 71.75 186 ALA A C 1
ATOM 1491 O O . ALA A 1 186 ? -19.279 2.940 -5.302 1.00 71.75 186 ALA A O 1
ATOM 1492 N N . ARG A 1 187 ? -17.442 3.899 -6.168 1.00 71.31 187 ARG A N 1
ATOM 1493 C CA . ARG A 1 187 ? -17.890 3.842 -7.571 1.00 71.31 187 ARG A CA 1
ATOM 1494 C C . ARG A 1 187 ? -17.849 2.437 -8.183 1.00 71.31 187 ARG A C 1
ATOM 1496 O O . ARG A 1 187 ? -18.709 2.142 -9.010 1.00 71.31 187 ARG A O 1
ATOM 1503 N N . ARG A 1 188 ? -16.921 1.554 -7.779 1.00 61.31 188 ARG A N 1
ATOM 1504 C CA . ARG A 1 188 ? -16.803 0.193 -8.358 1.00 61.31 188 ARG A CA 1
ATOM 1505 C C . ARG A 1 188 ? -18.063 -0.663 -8.145 1.00 61.31 188 ARG A C 1
ATOM 1507 O O . ARG A 1 188 ? -18.476 -1.362 -9.063 1.00 61.31 188 ARG A O 1
ATOM 1514 N N . ARG A 1 189 ? -18.763 -0.511 -7.011 1.00 52.59 189 ARG A N 1
ATOM 1515 C CA . ARG A 1 189 ? -20.018 -1.242 -6.720 1.00 52.59 189 ARG A CA 1
ATOM 1516 C C . ARG A 1 189 ? -21.171 -0.966 -7.696 1.00 52.59 189 ARG A C 1
ATOM 1518 O O . ARG A 1 189 ? -22.095 -1.773 -7.777 1.00 52.59 189 ARG A O 1
ATOM 1525 N N . LEU A 1 190 ? -21.159 0.151 -8.427 1.00 49.88 190 LEU A N 1
ATOM 1526 C CA . LEU A 1 190 ? -22.230 0.465 -9.381 1.00 49.88 190 LEU A CA 1
ATOM 1527 C C . LEU A 1 190 ? -22.102 -0.306 -10.704 1.00 49.88 190 LEU A C 1
ATOM 1529 O O . LEU A 1 190 ? -23.109 -0.490 -11.385 1.00 49.88 190 LEU A O 1
ATOM 1533 N N . ALA A 1 191 ? -20.901 -0.771 -11.062 1.00 52.31 191 ALA A N 1
ATOM 1534 C CA . ALA A 1 191 ? -20.693 -1.564 -12.272 1.00 52.31 191 ALA A CA 1
ATOM 1535 C C . ALA A 1 191 ? -21.125 -3.028 -12.070 1.00 52.31 191 ALA A C 1
ATOM 1537 O O . ALA A 1 191 ? -21.849 -3.565 -12.908 1.00 52.31 191 ALA A O 1
ATOM 1538 N N . ASP A 1 192 ? -20.795 -3.626 -10.920 1.00 49.97 192 ASP A N 1
ATOM 1539 C CA . ASP A 1 192 ? -21.093 -5.041 -10.638 1.00 49.97 192 ASP A CA 1
ATOM 1540 C C . ASP A 1 192 ? -22.572 -5.313 -10.331 1.00 49.97 192 ASP A C 1
ATOM 1542 O O . ASP A 1 192 ? -23.076 -6.408 -10.577 1.00 49.97 192 ASP A O 1
ATOM 1546 N N . ARG A 1 193 ? -23.333 -4.302 -9.886 1.00 46.50 193 ARG A N 1
ATOM 1547 C CA . ARG A 1 193 ? -24.789 -4.438 -9.686 1.00 46.50 193 ARG A CA 1
ATOM 1548 C C . ARG A 1 193 ? -25.574 -4.707 -10.973 1.00 46.50 193 ARG A C 1
ATOM 1550 O O . ARG A 1 193 ? -26.711 -5.162 -10.882 1.00 46.50 193 ARG A O 1
ATOM 1557 N N . ARG A 1 194 ? -24.999 -4.468 -12.158 1.00 45.50 194 ARG A N 1
ATOM 1558 C CA . ARG A 1 194 ? -25.666 -4.772 -13.438 1.00 45.50 194 ARG A CA 1
ATOM 1559 C C . ARG A 1 194 ? -25.746 -6.269 -13.742 1.00 45.50 194 ARG A C 1
ATOM 1561 O O . ARG A 1 194 ? -26.553 -6.645 -14.581 1.00 45.50 194 ARG A O 1
ATOM 1568 N N . TYR A 1 195 ? -24.984 -7.110 -13.042 1.00 47.28 195 TYR A N 1
ATOM 1569 C CA . TYR A 1 195 ? -25.029 -8.567 -13.211 1.00 47.28 195 TYR A CA 1
ATOM 1570 C C . TYR A 1 195 ? -25.977 -9.282 -12.235 1.00 47.28 195 TYR A C 1
ATOM 1572 O O . TYR A 1 195 ? -26.181 -10.484 -12.362 1.00 47.28 195 TYR A O 1
ATOM 1580 N N . LEU A 1 196 ? -26.589 -8.563 -11.284 1.00 45.66 196 LEU A N 1
ATOM 1581 C CA . LEU A 1 196 ? -27.520 -9.142 -10.300 1.00 45.66 196 LEU A CA 1
ATOM 1582 C C . LEU A 1 196 ? -29.001 -8.902 -10.626 1.00 45.66 196 LEU A C 1
ATOM 1584 O O . LEU A 1 196 ? -29.868 -9.411 -9.921 1.00 45.66 196 LEU A O 1
ATOM 1588 N N . ILE A 1 197 ? -29.310 -8.169 -11.699 1.00 48.25 197 ILE A N 1
ATOM 1589 C CA . ILE A 1 197 ? -30.669 -8.108 -12.245 1.00 48.25 197 ILE A CA 1
ATOM 1590 C C . ILE A 1 197 ? -30.737 -9.142 -13.370 1.00 48.25 197 ILE A C 1
ATOM 1592 O O . ILE A 1 197 ? -30.538 -8.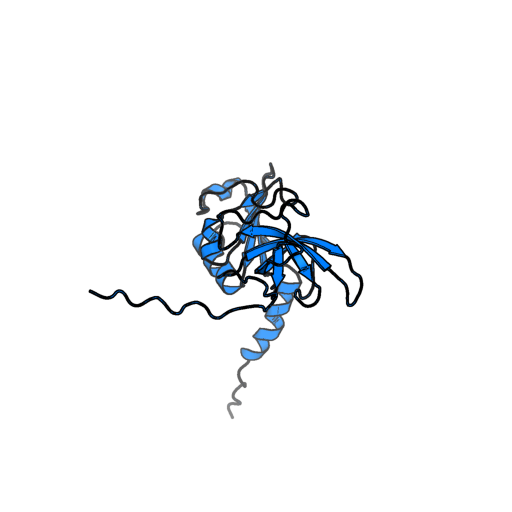824 -14.541 1.00 48.25 197 ILE A O 1
ATOM 1596 N N . GLY A 1 198 ? -30.950 -10.406 -12.997 1.00 49.50 198 GLY A N 1
ATOM 1597 C CA . GLY A 1 198 ? -31.331 -11.441 -13.958 1.00 49.50 198 GLY A CA 1
ATOM 1598 C C . GLY A 1 198 ? -32.602 -11.027 -14.715 1.00 49.50 198 GLY A C 1
ATOM 1599 O O . GLY A 1 198 ? -33.373 -10.208 -14.200 1.00 49.50 198 GLY A O 1
ATOM 1600 N N . PRO A 1 199 ? -32.831 -11.546 -15.937 1.00 48.38 199 PRO A N 1
ATOM 1601 C CA . PRO A 1 199 ? -34.020 -11.209 -16.707 1.00 48.38 199 PRO A CA 1
ATOM 1602 C C . PRO A 1 199 ? -35.254 -11.515 -15.860 1.00 48.38 199 PRO A C 1
ATOM 1604 O O . PRO A 1 199 ? -35.450 -12.650 -15.430 1.00 48.38 199 PRO A O 1
ATOM 1607 N N . LEU A 1 200 ? -36.064 -10.486 -15.601 1.00 50.41 200 LEU A N 1
ATOM 1608 C CA . LEU A 1 200 ? -37.394 -10.651 -15.034 1.00 50.41 200 LEU A CA 1
ATOM 1609 C C . LEU A 1 200 ? -38.148 -11.598 -15.969 1.00 50.41 200 LEU A C 1
ATOM 1611 O O . LEU A 1 200 ? -38.498 -11.232 -17.091 1.00 50.41 200 LEU A O 1
ATOM 1615 N N . SER A 1 201 ? -38.322 -12.843 -15.537 1.00 57.34 201 SER A N 1
ATOM 1616 C CA . SER A 1 201 ? -39.163 -13.806 -16.225 1.00 57.34 201 SER A CA 1
ATOM 1617 C C . SER A 1 201 ? -40.577 -13.240 -16.240 1.00 57.34 201 SER A C 1
ATOM 1619 O O . SER A 1 201 ? -41.228 -13.164 -15.198 1.00 57.34 201 SER A O 1
ATOM 1621 N 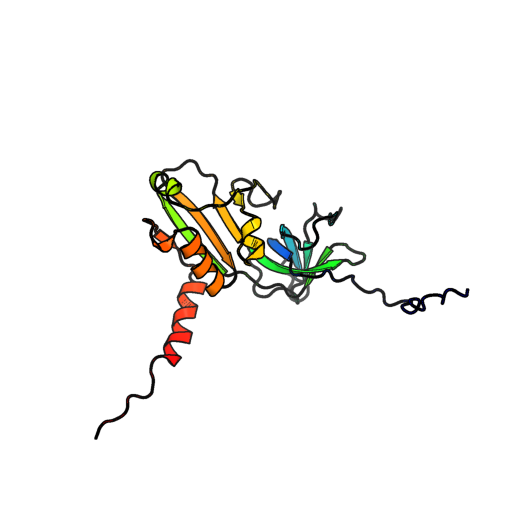N . ASN A 1 202 ? -41.027 -12.813 -17.418 1.00 56.69 202 ASN A N 1
ATOM 1622 C CA . ASN A 1 202 ? -42.420 -12.481 -17.663 1.00 56.69 202 ASN A CA 1
ATOM 1623 C C . ASN A 1 202 ? -43.238 -13.763 -17.489 1.00 56.69 202 ASN A C 1
ATOM 1625 O O . ASN A 1 202 ? -43.256 -14.616 -18.375 1.00 56.69 202 ASN A O 1
ATOM 1629 N N . ALA A 1 203 ? -43.873 -13.910 -16.329 1.00 58.31 203 ALA A N 1
ATOM 1630 C CA . ALA A 1 203 ? -44.950 -14.866 -16.149 1.00 58.31 203 ALA A CA 1
ATOM 1631 C C . ALA A 1 203 ? -46.187 -14.302 -16.861 1.00 58.31 203 ALA A C 1
ATOM 1633 O O . ALA A 1 203 ? -46.737 -13.282 -16.440 1.00 58.31 203 ALA A O 1
ATOM 1634 N N . GLY A 1 204 ? -46.534 -14.928 -17.986 1.00 67.06 204 GLY A N 1
ATOM 1635 C CA . GLY A 1 204 ? -47.866 -14.865 -18.585 1.00 67.06 204 GLY A CA 1
ATOM 1636 C C . GLY A 1 204 ? -48.778 -15.928 -17.992 1.00 67.06 204 GLY A C 1
ATOM 1637 O O . GLY A 1 204 ? -48.244 -16.889 -17.390 1.00 67.06 204 GLY A O 1
#

Radius of gyration: 21.65 Å; chains: 1; bounding box: 83×57×47 Å

pLDDT: mean 83.69, std 17.57, range [40.22, 98.19]

Foldseek 3Di:
DDDDDDPPPDDPDDLDWDWDPDKWKFFFADWDDPDQFIKGWTQTPGDPDPPDQADPPPRRTAIEGPVFDDPDDGRWMWIFTWIAGPNGIHTHNIDTWFKKKKKAFPVQLVVWPADDWDACSRPPPDNQKTWRVVCVVLQWTWIWGNDDDRITMIMITGDPVSSVVVCVNRVVVVHPIDMDHDPVRVVVVVVVVVVVPDPPPPDD

Organism: NCBI:txid2562237

Sequence (204 aa):
MDQPWSQDATNIGTWGARNFEGRGVGVLVEWQNKGFHSFGWLSPIHLPQERNIRSSLHGGDIYVHCNDIKEPRLGGIFTFVLYNDRQGFGAQDCEARSVIRFAIPTTSMSSLRLPAGEERPAKSHLRQSLFYPQMEEQGITLRRYLWEDSLQILELWGHPEAIITAADDLNLLQTEVEVLLSPQMARRRLADRRYLIGPLSNAG